Protein 4HI8 (pdb70)

Radius of gyration: 18.92 Å; Cα contacts (8 Å, |Δi|>4): 467; chains: 2; bounding box: 40×49×43 Å

Nearest PDB structures (foldseek):
  4hi9-assembly1_B  TM=1.012E+00  e=1.446E-14  Homo sapiens
  3ixe-assembly1_B  TM=8.969E-01  e=5.612E-11  Homo sapiens
  2d8z-assembly1_A  TM=7.010E-01  e=2.721E-04  Homo sapiens
  2miu-assembly1_A  TM=8.034E-01  e=1.645E-03  Homo sapiens
  1wyh-assembly1_A  TM=6.402E-01  e=5.663E-04  Homo sapiens

Organism: Homo sapiens (NCBI:txid9606)

InterPro domains:
  IPR000719 Protein kinase domain [PS50011] (193-446)
  IPR001245 Serine-threonine/tyrosine-protein kinase, catalytic domain [PF07714] (194-444)
  IPR002110 Ankyrin repeat [PF12796] (58-124)
  IPR002110 Ankyrin repeat [PS50088] (33-65)
  IPR002110 Ankyrin repeat [PS50088] (66-98)
  IPR002110 Ankyrin repeat [PS50088] (99-131)
  IPR002110 Ankyrin repeat [SM00248] (33-62)
  IPR002110 Ankyrin repeat [SM00248] (66-95)
  IPR002110 Ankyrin repeat [SM00248] (99-128)
  IPR011009 Protein kinase-like domain superfamily [SSF56112] (177-444)
  IPR035692 Integrin-linked protein kinase, pseudokinase domain [cd14057] (197-449)
  IPR036770 Ankyrin repeat-containing domain superfamily [G3DSA:1.25.40.20] (1-174)
  IPR036770 Ankyrin repeat-containing domain superfamily [SSF48403] (7-141)
  IPR051681 Serine/Threonine Kinases and Pseudokinases [PTHR44329] (151-449)

Sequence (242 aa):
DDIFTQQCREGNNAVAVRLWLDNTENDLNQGDDHGFSPLHWACREGRSAVVEMMLIMMRGARRINVMMNRRGDDTPLHLAASHGHRDIVQKLLQYKADINAVVNEHGNVPLHYACFWGQDQVAEDLVANGALVSICNKYGEEMPVDKAKAPLRRELLRERAEKMGQNLNRIIPYKDTFWKGSENLYFQGSASATCERCKGGFAPAEKIVNSNGELYHEQCFVCAQCFQQQFPEGLFYEFEGRKYCEHDFQMLFA

GO terms:
  GO:0005925 focal adhesion (C, IDA)
  GO:1900026 positive regulation of substrate adhesion-dependent cell spreading (P, IGI)
  GO:0000902 cell morphogenesis (P, IMP)
  GO:0005515 protein binding (F, IPI)
  GO:0007229 integrin-mediated signaling pathway (P, IDA)
  GO:0034446 substrate adhesion-dependent cell spreading (P, IMP)
  GO:0019901 protein kinase binding (F, IPI)
  GO:0007160 cell-matrix adhesion (P, TAS)
  GO:0005829 cytosol (C, TAS)
  GO:0005829 cytosol (C, IDA)
  GO:0051017 actin filament bundle assembly (P, IDA)
  GO:0051639 actin filament network formation (P, IDA)
  GO:0043123 positive regulation of canonical NF-kappaB signal transduction (P, IMP)
  GO:0033209 tumor necrosis factor-mediated signaling pathway (P, IMP)
  GO:0000287 magnesium ion binding (F, IDA)
  GO:0005178 integrin binding (F, IDA)
  GO:0005524 ATP binding (F, IDA)
  GO:0000785 chromatin (C, IDA)
  GO:0005634 nucleus (C, IDA)
  GO:0005737 cytoplasm (C, IDA)

Structure (mmCIF, N/CA/C/O backbone):
data_4HI8
#
_entry.id   4HI8
#
_cell.length_a   37.093
_cell.length_b   41.859
_cell.length_c   46.983
_cell.angle_alpha   79.870
_cell.angle_beta   68.820
_cell.angle_gamma   85.770
#
_symmetry.space_group_name_H-M   'P 1'
#
loop_
_entity.id
_entity.type
_entity.pdbx_description
1 polymer 'Integrin-linked protein kinase'
2 polymer 'LIM and senescent cell antigen-like-containing domain protein 1'
3 non-polymer 'PHOSPHATE ION'
4 non-polymer 'ZINC ION'
5 water water
#
loop_
_atom_site.group_PDB
_atom_site.id
_atom_site.type_symbol
_atom_site.label_atom_id
_atom_site.label_alt_id
_atom_site.label_comp_id
_atom_site.label_asym_id
_atom_site.label_entity_id
_atom_site.label_seq_id
_atom_site.pdbx_PDB_ins_code
_atom_site.Cartn_x
_atom_site.Cartn_y
_atom_site.Cartn_z
_atom_site.occupancy
_atom_site.B_iso_or_equiv
_atom_site.auth_seq_id
_atom_site.auth_comp_id
_atom_site.auth_asym_id
_atom_site.auth_atom_id
_atom_site.pdbx_PDB_model_num
ATOM 1 N N . ASP A 1 7 ? 4.710 27.141 -11.521 1.00 40.59 2 ASP A N 1
ATOM 2 C CA . ASP A 1 7 ? 5.567 28.094 -10.813 1.00 39.67 2 ASP A CA 1
ATOM 3 C C . ASP A 1 7 ? 5.400 27.983 -9.299 1.00 35.29 2 ASP A C 1
ATOM 4 O O . ASP A 1 7 ? 5.601 28.962 -8.579 1.00 35.79 2 ASP A O 1
ATOM 12 N N . ASP A 1 8 ? 5.015 26.799 -8.816 1.00 29.83 3 ASP A N 1
ATOM 13 C CA . ASP A 1 8 ? 4.814 26.616 -7.394 1.00 24.02 3 ASP A CA 1
ATOM 14 C C . ASP A 1 8 ? 6.162 26.558 -6.656 1.00 16.66 3 ASP A C 1
ATOM 15 O O . ASP A 1 8 ? 7.276 26.613 -7.237 1.00 15.12 3 ASP A O 1
ATOM 24 N N . ILE A 1 9 ? 6.043 26.407 -5.346 1.00 13.67 4 ILE A N 1
ATOM 25 C CA . ILE A 1 9 ? 7.226 26.419 -4.487 1.00 12.08 4 ILE A CA 1
ATOM 26 C C . ILE A 1 9 ? 8.177 25.271 -4.863 1.00 10.91 4 ILE A C 1
ATOM 27 O O . ILE A 1 9 ? 9.377 25.427 -4.832 1.00 10.12 4 ILE A O 1
ATOM 43 N N . PHE A 1 10 ? 7.640 24.123 -5.244 1.00 11.12 5 PHE A N 1
ATOM 44 C CA . PHE A 1 10 ? 8.483 22.967 -5.564 1.00 10.61 5 PHE A CA 1
ATOM 45 C C . PHE A 1 10 ? 9.334 23.228 -6.777 1.00 10.18 5 PHE A C 1
ATOM 46 O O . PHE A 1 10 ? 10.511 22.963 -6.765 1.00 10.56 5 PHE A O 1
ATOM 63 N N . THR A 1 11 ? 8.751 23.814 -7.813 1.00 11.11 6 THR A N 1
ATOM 64 C CA . THR A 1 11 ? 9.521 24.217 -8.991 1.00 12.26 6 THR A CA 1
ATOM 65 C C . THR A 1 11 ? 10.591 25.280 -8.654 1.00 10.94 6 THR A C 1
ATOM 66 O O . THR A 1 11 ? 11.747 25.192 -9.117 1.00 10.73 6 THR A O 1
ATOM 77 N N A GLN A 1 12 ? 10.247 26.249 -7.821 0.49 9.97 7 GLN A N 1
ATOM 78 N N B GLN A 1 12 ? 10.238 26.260 -7.833 0.51 10.08 7 GLN A N 1
ATOM 79 C CA A GLN A 1 12 ? 11.189 27.300 -7.458 0.49 9.36 7 GLN A CA 1
ATOM 80 C CA B GLN A 1 12 ? 11.188 27.300 -7.462 0.51 9.62 7 GLN A CA 1
ATOM 81 C C A GLN A 1 12 ? 12.374 26.737 -6.656 0.49 9.24 7 GLN A C 1
ATOM 82 C C B GLN A 1 12 ? 12.373 26.682 -6.726 0.51 9.67 7 GLN A C 1
ATOM 83 O O A GLN A 1 12 ? 13.513 27.216 -6.797 0.49 8.93 7 GLN A O 1
ATOM 84 O O B GLN A 1 12 ? 13.512 27.049 -7.005 0.51 9.72 7 GLN A O 1
ATOM 111 N N . CYS A 1 13 ? 12.132 25.723 -5.835 1.00 8.96 8 CYS A N 1
ATOM 112 C CA . CYS A 1 13 ? 13.206 25.037 -5.144 1.00 8.99 8 CYS A CA 1
ATOM 113 C C . CYS A 1 13 ? 14.050 24.198 -6.085 1.00 9.13 8 CYS A C 1
ATOM 114 O O . CYS A 1 13 ? 15.286 24.223 -5.987 1.00 9.97 8 CYS A O 1
ATOM 122 N N . ARG A 1 14 ? 13.409 23.476 -7.020 1.00 10.16 9 ARG A N 1
ATOM 123 C CA . ARG A 1 14 ? 14.184 22.691 -8.012 1.00 10.86 9 ARG A CA 1
ATOM 124 C C . ARG A 1 14 ? 15.113 23.547 -8.823 1.00 10.37 9 ARG A C 1
ATOM 125 O O . ARG A 1 14 ? 16.242 23.159 -9.134 1.00 11.49 9 ARG A O 1
ATOM 146 N N . GLU A 1 15 ? 14.633 24.724 -9.188 1.00 10.88 10 GLU A N 1
ATOM 147 C CA . GLU A 1 15 ? 15.392 25.641 -10.017 1.00 11.74 10 GLU A CA 1
ATOM 148 C C . GLU A 1 15 ? 16.371 26.541 -9.296 1.00 11.63 10 GLU A C 1
ATOM 149 O O . GLU A 1 15 ? 17.240 27.155 -9.938 1.00 13.48 10 GLU A O 1
ATOM 161 N N . GLY A 1 16 ? 16.256 26.629 -7.973 1.00 10.69 11 GLY A N 1
ATOM 162 C CA . GLY A 1 16 ? 17.106 27.488 -7.175 1.00 10.26 11 GLY A CA 1
ATOM 163 C C . GLY A 1 16 ? 16.786 28.971 -7.314 1.00 10.22 11 GLY A C 1
ATOM 164 O O . GLY A 1 16 ? 17.675 29.815 -7.306 1.00 11.57 11 GLY A O 1
ATOM 168 N N A ASN A 1 17 ? 15.492 29.292 -7.421 0.56 8.92 12 ASN A N 1
ATOM 169 N N B ASN A 1 17 ? 15.506 29.308 -7.441 0.44 9.55 12 ASN A N 1
ATOM 170 C CA A ASN A 1 17 ? 14.983 30.668 -7.505 0.56 9.27 12 ASN A CA 1
ATOM 171 C CA B ASN A 1 17 ? 15.100 30.699 -7.586 0.44 10.31 12 ASN A CA 1
ATOM 172 C C A ASN A 1 17 ? 14.897 31.255 -6.102 0.56 8.59 12 ASN A C 1
ATOM 173 C C B ASN A 1 17 ? 14.898 31.340 -6.204 0.44 9.08 12 ASN A C 1
ATOM 174 O O A ASN A 1 17 ? 13.860 31.168 -5.410 0.56 8.02 12 ASN A O 1
ATOM 175 O O B ASN A 1 17 ? 13.776 31.416 -5.670 0.44 8.80 12 ASN A O 1
ATOM 196 N N . ALA A 1 18 ? 16.015 31.779 -5.634 1.00 8.82 13 ALA A N 1
ATOM 197 C CA . ALA A 1 18 ? 16.108 32.157 -4.264 1.00 9.00 13 ALA A CA 1
ATOM 198 C C . ALA A 1 18 ? 15.136 33.275 -3.855 1.00 8.11 13 ALA A C 1
ATOM 199 O O . ALA A 1 18 ? 14.609 33.227 -2.749 1.00 8.48 13 ALA A O 1
ATOM 206 N N . VAL A 1 19 ? 14.961 34.295 -4.670 1.00 7.82 14 VAL A N 1
ATOM 207 C CA . VAL A 1 19 ? 14.077 35.385 -4.272 1.00 8.07 14 VAL A CA 1
ATOM 208 C C . VAL A 1 19 ? 12.648 34.902 -4.146 1.00 8.27 14 VAL A C 1
ATOM 209 O O . VAL A 1 19 ? 11.943 35.206 -3.191 1.00 8.25 14 VAL A O 1
ATOM 222 N N . ALA A 1 20 ? 12.190 34.112 -5.118 1.00 8.32 15 ALA A N 1
ATOM 223 C CA . ALA A 1 20 ? 10.848 33.535 -5.027 1.00 8.16 15 ALA A CA 1
ATOM 224 C C . ALA A 1 20 ? 10.658 32.633 -3.809 1.00 7.90 15 ALA A C 1
ATOM 225 O O . ALA A 1 20 ? 9.611 32.711 -3.146 1.00 8.55 15 ALA A O 1
ATOM 232 N N . VAL A 1 21 ? 11.647 31.795 -3.512 1.00 8.36 16 VAL A N 1
ATOM 233 C CA . VAL A 1 21 ? 11.532 30.964 -2.319 1.00 8.64 16 VAL A CA 1
ATOM 234 C C . VAL A 1 21 ? 11.452 31.828 -1.049 1.00 8.37 16 VAL A C 1
ATOM 235 O O . VAL A 1 21 ? 10.627 31.563 -0.143 1.00 8.42 16 VAL A O 1
ATOM 248 N N . ARG A 1 22 ? 12.282 32.862 -0.999 1.00 7.55 17 ARG A N 1
ATOM 249 C CA . ARG A 1 22 ? 12.326 33.731 0.186 1.00 7.60 17 ARG A CA 1
ATOM 250 C C . ARG A 1 22 ? 10.977 34.425 0.415 1.00 8.12 17 ARG A C 1
ATOM 251 O O . ARG A 1 22 ? 10.466 34.437 1.544 1.00 8.45 17 ARG A O 1
ATOM 272 N N . LEU A 1 23 ? 10.397 34.932 -0.657 1.00 8.24 18 LEU A N 1
ATOM 273 C CA . LEU A 1 23 ? 9.076 35.620 -0.602 1.00 8.81 18 LEU A CA 1
ATOM 274 C C . LEU A 1 23 ? 7.971 34.644 -0.176 1.00 8.96 18 LEU A C 1
ATOM 275 O O . LEU A 1 23 ? 7.073 35.013 0.598 1.00 9.53 18 LEU A O 1
ATOM 291 N N . TRP A 1 24 ? 8.041 33.404 -0.667 1.00 8.75 19 TRP A N 1
ATOM 292 C CA . TRP A 1 24 ? 7.056 32.381 -0.315 1.00 8.85 19 TRP A CA 1
ATOM 293 C C . TRP A 1 24 ? 7.174 32.051 1.183 1.00 8.54 19 TRP A C 1
ATOM 294 O O . TRP A 1 24 ? 6.160 31.997 1.930 1.00 9.43 19 TRP A O 1
ATOM 315 N N . LEU A 1 25 ? 8.388 31.869 1.662 1.00 8.80 20 LEU A N 1
ATOM 316 C CA . LEU A 1 25 ? 8.609 31.581 3.066 1.00 8.65 20 LEU A CA 1
ATOM 317 C C . LEU A 1 25 ? 8.200 32.740 3.981 1.00 9.84 20 LEU A C 1
ATOM 318 O O . LEU A 1 25 ? 7.813 32.514 5.164 1.00 10.86 20 LEU A O 1
ATOM 334 N N 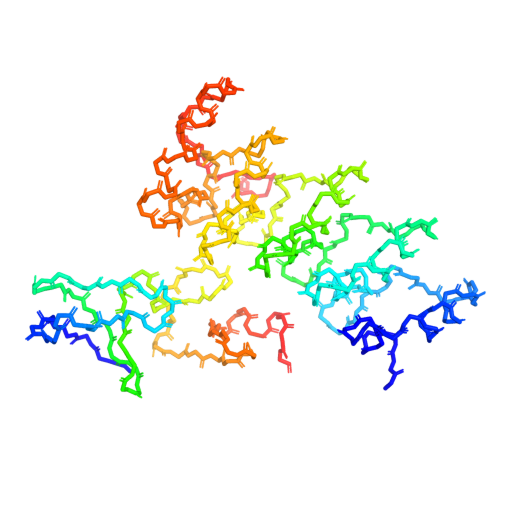. ASP A 1 26 ? 8.285 33.985 3.493 1.00 9.96 21 ASP A N 1
ATOM 335 C CA . ASP A 1 26 ? 7.896 35.166 4.278 1.00 10.40 21 ASP A CA 1
ATOM 336 C C . ASP A 1 26 ? 6.417 35.078 4.715 1.00 10.98 21 ASP A C 1
ATOM 337 O O . ASP A 1 26 ? 6.019 35.708 5.691 1.00 11.47 21 ASP A O 1
ATOM 346 N N . ASN A 1 27 ? 5.578 34.431 3.934 1.00 10.71 22 ASN A N 1
ATOM 347 C CA . ASN A 1 27 ? 4.192 34.209 4.341 1.00 11.60 22 ASN A CA 1
ATOM 348 C C . ASN A 1 27 ? 4.126 33.003 5.243 1.00 12.08 22 ASN A C 1
ATOM 349 O O . ASN A 1 27 ? 4.191 31.843 4.767 1.00 12.59 22 ASN A O 1
ATOM 360 N N . THR A 1 28 ? 3.967 33.270 6.553 1.00 13.44 23 THR A N 1
ATOM 361 C CA . THR A 1 28 ? 4.011 32.196 7.542 1.00 15.07 23 THR A CA 1
ATOM 362 C C . THR A 1 28 ? 2.793 31.288 7.469 1.00 14.53 23 THR A C 1
ATOM 363 O O . THR A 1 28 ? 2.783 30.245 8.135 1.00 15.49 23 THR A O 1
ATOM 374 N N . GLU A 1 29 ? 1.758 31.661 6.682 1.00 12.62 24 GLU A N 1
ATOM 375 C CA . GLU A 1 29 ? 0.694 30.719 6.401 1.00 13.39 24 GLU A CA 1
ATOM 376 C C . GLU A 1 29 ? 1.102 29.544 5.488 1.00 13.07 24 GLU A C 1
ATOM 377 O O . GLU A 1 29 ? 0.439 28.525 5.473 1.00 14.86 24 GLU A O 1
ATOM 389 N N . ASN A 1 30 ? 2.163 29.691 4.718 1.00 12.23 25 ASN A N 1
ATOM 390 C CA . ASN A 1 30 ? 2.703 28.579 3.902 1.00 11.94 25 ASN A CA 1
ATOM 391 C C . ASN A 1 30 ? 3.429 27.594 4.790 1.00 12.34 25 ASN A C 1
ATOM 392 O O . ASN A 1 30 ? 4.164 28.005 5.685 1.00 14.43 25 ASN A O 1
ATOM 403 N N . ASP A 1 31 ? 3.235 26.294 4.545 1.00 10.88 26 ASP A N 1
ATOM 404 C CA . ASP A 1 31 ? 3.874 25.238 5.322 1.00 10.47 26 ASP A CA 1
ATOM 405 C C . ASP A 1 31 ? 5.136 24.748 4.644 1.00 9.72 26 ASP A C 1
ATOM 406 O O . ASP A 1 31 ? 5.083 23.982 3.698 1.00 9.78 26 ASP A O 1
ATOM 415 N N . LEU A 1 32 ? 6.278 25.198 5.148 1.00 9.68 27 LEU A N 1
ATOM 416 C CA . LEU A 1 32 ? 7.533 24.882 4.483 1.00 9.92 27 LEU A CA 1
ATOM 417 C C . LEU A 1 32 ? 7.924 23.397 4.519 1.00 9.27 27 LEU A C 1
ATOM 418 O O . LEU A 1 32 ? 8.818 23.003 3.773 1.00 9.83 27 LEU A O 1
ATOM 434 N N . ASN A 1 33 ? 7.252 22.596 5.340 1.00 8.51 28 ASN A N 1
ATOM 435 C CA . ASN A 1 33 ? 7.484 21.161 5.382 1.00 8.99 28 ASN A CA 1
ATOM 436 C C . ASN A 1 33 ? 6.589 20.323 4.459 1.00 9.59 28 ASN A C 1
ATOM 437 O O . ASN A 1 33 ? 6.846 19.131 4.269 1.00 11.05 28 ASN A O 1
ATOM 448 N N . GLN A 1 34 ? 5.552 20.934 3.919 1.00 9.43 29 GLN A N 1
ATOM 449 C CA . GLN A 1 34 ? 4.576 20.149 3.177 1.00 9.21 29 GLN A CA 1
ATOM 450 C C . GLN A 1 34 ? 5.143 19.568 1.891 1.00 9.09 29 GLN A C 1
ATOM 451 O O . GLN A 1 34 ? 5.708 20.266 1.066 1.00 9.38 29 GLN A O 1
ATOM 465 N N . GLY A 1 35 ? 4.986 18.271 1.712 1.00 8.41 30 GLY A N 1
ATOM 466 C CA . GLY A 1 35 ? 5.382 17.614 0.468 1.00 8.24 30 GLY A CA 1
ATOM 467 C C . GLY A 1 35 ? 4.451 17.821 -0.694 1.00 8.91 30 GLY A C 1
ATOM 468 O O . GLY A 1 35 ? 3.234 18.084 -0.493 1.00 9.64 30 GLY A O 1
ATOM 472 N N . ASP A 1 36 ? 4.992 17.675 -1.919 1.00 8.17 31 ASP A N 1
ATOM 473 C CA . ASP A 1 36 ? 4.242 17.665 -3.171 1.00 9.01 31 ASP A CA 1
ATOM 474 C C . ASP A 1 36 ? 3.461 16.366 -3.362 1.00 9.26 31 ASP A C 1
ATOM 475 O O . ASP A 1 36 ? 3.252 15.608 -2.424 1.00 10.26 31 ASP A O 1
ATOM 484 N N . ASP A 1 37 ? 3.020 16.125 -4.608 1.00 9.55 32 ASP A N 1
ATOM 485 C CA . ASP A 1 37 ? 2.217 14.967 -4.887 1.00 11.40 32 ASP A CA 1
ATOM 486 C C . ASP A 1 37 ? 2.901 13.649 -4.580 1.00 11.41 32 ASP A C 1
ATOM 487 O O . ASP A 1 37 ? 2.215 12.651 -4.390 1.00 13.21 32 ASP A O 1
ATOM 496 N N . HIS A 1 38 ? 4.234 13.610 -4.519 1.00 9.45 33 HIS A N 1
ATOM 497 C CA . HIS A 1 38 ? 4.926 12.387 -4.163 1.00 9.14 33 HIS A CA 1
ATOM 498 C C . HIS A 1 38 ? 5.694 12.572 -2.846 1.00 8.80 33 HIS A C 1
ATOM 499 O O . HIS A 1 38 ? 6.632 11.804 -2.566 1.00 9.04 33 HIS A O 1
ATOM 514 N N . GLY A 1 39 ? 5.296 13.549 -2.033 1.00 8.33 34 GLY A N 1
ATOM 515 C CA . GLY A 1 39 ? 5.888 13.734 -0.723 1.00 8.66 34 GLY A CA 1
ATOM 516 C C . GLY A 1 39 ? 7.248 14.430 -0.700 1.00 7.37 34 GLY A C 1
ATOM 517 O O . GLY A 1 39 ? 7.881 14.458 0.334 1.00 8.09 34 GLY A O 1
ATOM 521 N N . PHE A 1 40 ? 7.675 15.011 -1.822 1.00 7.38 35 PHE A N 1
ATOM 522 C CA . PHE A 1 40 ? 8.948 15.769 -1.834 1.00 7.61 35 PHE A CA 1
ATOM 523 C C . PHE A 1 40 ? 8.666 17.168 -1.304 1.00 7.83 35 PHE A C 1
ATOM 524 O O . PHE A 1 40 ? 7.891 17.912 -1.892 1.00 8.30 35 PHE A O 1
ATOM 541 N N . SER A 1 41 ? 9.271 17.446 -0.148 1.00 7.84 36 SER A N 1
ATOM 542 C CA . SER A 1 41 ? 9.247 18.771 0.457 1.00 7.97 36 SER A CA 1
ATOM 543 C C . SER A 1 41 ? 10.078 19.772 -0.365 1.00 7.95 36 SER A C 1
ATOM 544 O O . SER A 1 41 ? 10.947 19.369 -1.185 1.00 7.51 36 SER A O 1
ATOM 552 N N . PRO A 1 42 ? 9.933 21.085 -0.089 1.00 7.41 37 PRO A N 1
ATOM 553 C CA . PRO A 1 42 ? 10.868 22.080 -0.631 1.00 7.36 37 PRO A CA 1
ATOM 554 C C . PRO A 1 42 ? 12.337 21.652 -0.390 1.00 6.93 37 PRO A C 1
ATOM 555 O O . PRO A 1 42 ? 13.179 21.746 -1.293 1.00 7.30 37 PRO A O 1
ATOM 566 N N . LEU A 1 43 ? 12.628 21.207 0.819 1.00 6.44 38 LEU A N 1
ATOM 567 C CA . LEU A 1 43 ? 14.001 20.815 1.189 1.00 6.63 38 LEU A CA 1
ATOM 568 C C . LEU A 1 43 ? 14.463 19.595 0.383 1.00 6.54 38 LEU A C 1
ATOM 569 O O . LEU A 1 43 ? 15.626 19.570 -0.069 1.00 6.91 38 LEU A O 1
ATOM 585 N N . HIS A 1 44 ? 13.602 18.628 0.165 1.00 6.33 39 HIS A N 1
ATOM 586 C CA . HIS A 1 44 ? 13.983 17.498 -0.695 1.00 6.47 39 HIS A CA 1
ATOM 587 C C . HIS A 1 44 ? 14.412 17.976 -2.065 1.00 6.56 39 HIS A C 1
ATOM 588 O O . HIS A 1 44 ? 15.459 17.571 -2.592 1.00 7.26 39 HIS A O 1
ATOM 603 N N . TRP A 1 45 ? 13.649 18.844 -2.705 1.00 6.18 40 TRP A N 1
ATOM 604 C CA . TRP A 1 45 ? 13.960 19.296 -4.048 1.00 7.15 40 TRP A CA 1
ATOM 605 C C . TRP A 1 45 ? 15.232 20.131 -4.108 1.00 7.46 40 TRP A C 1
ATOM 606 O O . TRP A 1 45 ? 16.060 19.950 -5.005 1.00 7.62 40 TRP A O 1
ATOM 627 N N . ALA A 1 46 ? 15.380 21.073 -3.182 1.00 6.89 41 ALA A N 1
ATOM 628 C CA . ALA A 1 46 ? 16.582 21.899 -3.165 1.00 7.35 41 ALA A CA 1
ATOM 629 C C . ALA A 1 46 ? 17.818 21.036 -2.959 1.00 7.10 41 ALA A C 1
ATOM 630 O O . ALA A 1 46 ? 18.870 21.275 -3.598 1.00 7.27 41 ALA A O 1
ATOM 637 N N . CYS A 1 47 ? 17.743 20.026 -2.088 1.00 6.63 42 CYS A N 1
ATOM 638 C CA . CYS A 1 47 ? 18.880 19.127 -1.867 1.00 7.29 42 CYS A CA 1
ATOM 639 C C . CYS A 1 47 ? 19.178 18.286 -3.103 1.00 7.28 42 CYS A C 1
ATOM 640 O O . CYS A 1 47 ? 20.357 18.073 -3.456 1.00 8.09 42 CYS A O 1
ATOM 648 N N . ARG A 1 48 ? 18.131 17.719 -3.716 1.00 7.36 43 ARG A N 1
ATOM 649 C CA . ARG A 1 48 ? 18.299 16.864 -4.856 1.00 8.11 43 ARG A CA 1
ATOM 650 C C . ARG A 1 48 ? 18.990 17.566 -6.016 1.00 8.19 43 ARG A C 1
ATOM 651 O O . ARG A 1 48 ? 19.827 16.989 -6.740 1.00 8.34 43 ARG A O 1
ATOM 672 N N . GLU A 1 49 ? 18.637 18.841 -6.217 1.00 7.87 44 GLU A N 1
ATOM 673 C CA . GLU A 1 49 ? 19.110 19.581 -7.376 1.00 8.84 44 GLU A CA 1
ATOM 674 C C . GLU A 1 49 ? 20.350 20.440 -7.082 1.00 8.73 44 GLU A C 1
ATOM 675 O O . GLU A 1 49 ? 20.813 21.186 -7.965 1.00 10.19 44 GLU A O 1
ATOM 687 N N . GLY A 1 50 ? 20.864 20.329 -5.849 1.00 9.00 45 GLY A N 1
ATOM 688 C CA . GLY A 1 50 ? 22.121 20.999 -5.562 1.00 8.93 45 GLY A CA 1
ATOM 689 C C . GLY A 1 50 ? 22.019 22.504 -5.307 1.00 8.84 45 GLY A C 1
ATOM 690 O O . GLY A 1 50 ? 23.012 23.217 -5.495 1.00 9.72 45 GLY A O 1
ATOM 694 N N . ARG A 1 51 ? 20.875 22.990 -4.831 1.00 8.21 46 ARG A N 1
ATOM 695 C CA . ARG A 1 51 ? 20.612 24.443 -4.709 1.00 8.28 46 ARG A CA 1
ATOM 696 C C . ARG A 1 51 ? 21.031 24.898 -3.322 1.00 8.20 46 ARG A C 1
ATOM 697 O O . ARG A 1 51 ? 20.235 25.032 -2.373 1.00 8.52 46 ARG A O 1
ATOM 718 N N . SER A 1 52 ? 22.340 25.052 -3.147 1.00 8.43 47 SER A N 1
ATOM 719 C CA . SER A 1 52 ? 22.927 25.269 -1.809 1.00 9.03 47 SER A CA 1
ATOM 720 C C . SER A 1 52 ? 22.342 26.453 -1.044 1.00 8.52 47 SER A C 1
ATOM 721 O O . SER A 1 52 ? 22.080 26.341 0.160 1.00 8.99 47 SER A O 1
ATOM 729 N N . ALA A 1 53 ? 22.208 27.596 -1.698 1.00 9.00 48 ALA A N 1
ATOM 730 C CA . ALA A 1 53 ? 21.700 28.767 -0.995 1.00 8.40 48 ALA A CA 1
ATOM 731 C C . ALA A 1 53 ? 20.245 28.567 -0.516 1.00 7.56 48 ALA A C 1
ATOM 732 O O . ALA A 1 53 ? 19.882 28.957 0.582 1.00 8.62 48 ALA A O 1
ATOM 739 N N . VAL A 1 54 ? 19.416 27.928 -1.343 1.00 7.55 49 VAL A N 1
ATOM 740 C CA . VAL A 1 54 ? 18.052 27.625 -0.952 1.00 7.47 49 VAL A CA 1
ATOM 741 C C . VAL A 1 54 ? 17.970 26.577 0.170 1.00 7.42 49 VAL A C 1
ATOM 742 O O . VAL A 1 54 ? 17.167 26.723 1.125 1.00 7.18 49 VAL A O 1
ATOM 755 N N . VAL A 1 55 ? 18.845 25.548 0.095 1.00 7.51 50 VAL A N 1
ATOM 756 C CA . VAL A 1 55 ? 18.940 24.601 1.228 1.00 7.60 50 VAL A CA 1
ATOM 757 C C . VAL A 1 55 ? 19.223 25.294 2.556 1.00 7.51 50 VAL A C 1
ATOM 758 O O . VAL A 1 55 ? 18.554 25.082 3.561 1.00 7.54 50 VAL A O 1
ATOM 771 N N . GLU A 1 56 ? 20.240 26.155 2.544 1.00 7.51 51 GLU A N 1
ATOM 772 C CA . GLU A 1 56 ? 20.553 26.894 3.755 1.00 8.37 51 GLU A CA 1
ATOM 773 C C . GLU A 1 56 ? 19.385 27.753 4.237 1.00 7.99 51 GLU A C 1
ATOM 774 O O . GLU A 1 56 ? 19.072 27.747 5.428 1.00 8.71 51 GLU A O 1
ATOM 786 N N A MET A 1 57 ? 18.747 28.496 3.351 0.69 7.75 52 MET A N 1
ATOM 787 N N B MET A 1 57 ? 18.735 28.463 3.332 0.31 8.05 52 MET A N 1
ATOM 788 C CA A MET A 1 57 ? 17.611 29.319 3.711 0.69 7.59 52 MET A CA 1
ATOM 789 C CA B MET A 1 57 ? 17.623 29.302 3.710 0.31 8.13 52 MET A CA 1
ATOM 790 C C A MET A 1 57 ? 16.516 28.464 4.356 0.69 7.59 52 MET A C 1
ATOM 791 C C B MET A 1 57 ? 16.517 28.465 4.353 0.31 7.73 52 MET A C 1
ATOM 792 O O A MET A 1 57 ? 15.982 28.807 5.429 0.69 7.80 52 MET A O 1
ATOM 793 O O B MET A 1 57 ? 15.974 28.834 5.402 0.31 7.80 52 MET A O 1
ATOM 820 N N . LEU A 1 58 ? 16.191 27.325 3.751 1.00 7.37 53 LEU A N 1
ATOM 821 C CA . LEU A 1 58 ? 15.145 26.458 4.322 1.00 7.38 53 LEU A CA 1
ATOM 822 C C . LEU A 1 58 ? 15.492 25.982 5.727 1.00 7.95 53 LEU A C 1
ATOM 823 O O . LEU A 1 58 ? 14.674 26.023 6.629 1.00 8.24 53 LEU A O 1
ATOM 839 N N . ILE A 1 59 ? 16.724 25.489 5.899 1.00 7.60 54 ILE A N 1
ATOM 840 C CA . ILE A 1 59 ? 17.151 25.019 7.171 1.00 8.56 54 ILE A CA 1
ATOM 841 C C . ILE A 1 59 ? 17.101 26.111 8.249 1.00 7.66 54 ILE A C 1
ATOM 842 O O . ILE A 1 59 ? 16.623 25.899 9.340 1.00 8.61 54 ILE A O 1
ATOM 858 N N A MET A 1 60 ? 17.615 27.287 7.923 0.54 7.30 55 MET A N 1
ATOM 859 N N B MET A 1 60 ? 17.626 27.283 7.911 0.46 8.16 55 MET A N 1
ATOM 860 C CA A MET A 1 60 ? 17.734 28.331 8.929 0.54 7.90 55 MET A CA 1
ATOM 861 C CA B MET A 1 60 ? 17.718 28.377 8.871 0.46 9.61 55 MET A CA 1
ATOM 862 C C A MET A 1 60 ? 16.367 28.969 9.233 0.54 8.62 55 MET A C 1
ATOM 863 C C B MET A 1 60 ? 16.346 28.884 9.263 0.46 9.22 55 MET A C 1
ATOM 864 O O A MET A 1 60 ? 16.214 29.621 10.277 0.54 10.21 55 MET A O 1
ATOM 865 O O B MET A 1 60 ? 16.168 29.342 10.394 0.46 10.28 55 MET A O 1
ATOM 892 N N . ARG A 1 61 ? 15.387 28.775 8.353 1.00 8.88 56 ARG A N 1
ATOM 893 C CA . ARG A 1 61 ? 14.036 29.251 8.614 1.00 9.48 56 ARG A CA 1
ATOM 894 C C . ARG A 1 61 ? 13.167 28.182 9.260 1.00 9.56 56 ARG A C 1
ATOM 895 O O . ARG A 1 61 ? 11.983 28.431 9.457 1.00 10.85 56 ARG A O 1
ATOM 916 N N . GLY A 1 62 ? 13.731 27.007 9.600 1.00 10.53 57 GLY A N 1
ATOM 917 C CA . GLY A 1 62 ? 13.099 26.025 10.448 1.00 11.57 57 GLY A CA 1
ATOM 918 C C . GLY A 1 62 ? 12.648 24.721 9.780 1.00 11.50 57 GLY A C 1
ATOM 919 O O . GLY A 1 62 ? 11.980 23.937 10.418 1.00 12.87 57 GLY A O 1
ATOM 923 N N . ALA A 1 63 ? 13.040 24.438 8.536 1.00 9.72 58 ALA A N 1
ATOM 924 C CA . ALA A 1 63 ? 12.582 23.228 7.870 1.00 8.51 58 ALA A CA 1
ATOM 925 C C . ALA A 1 63 ? 13.080 21.977 8.591 1.00 9.24 58 ALA A C 1
ATOM 926 O O . ALA A 1 63 ? 14.252 21.885 8.994 1.00 10.99 58 ALA A O 1
ATOM 933 N N A ARG A 1 64 ? 12.187 21.009 8.747 0.59 9.02 59 ARG A N 1
ATOM 934 N N B ARG A 1 64 ? 12.185 21.012 8.740 0.41 9.19 59 ARG A N 1
ATOM 935 C CA A ARG A 1 64 ? 12.529 19.717 9.365 0.59 8.86 59 ARG A CA 1
ATOM 936 C CA B ARG A 1 64 ? 12.541 19.733 9.347 0.41 9.14 59 ARG A CA 1
ATOM 937 C C A ARG A 1 64 ? 13.442 18.884 8.447 0.59 8.10 59 ARG A C 1
ATOM 938 C C B ARG A 1 64 ? 13.508 18.985 8.413 0.41 8.28 59 ARG A C 1
ATOM 939 O O A ARG A 1 64 ? 13.096 18.603 7.294 0.59 8.44 59 ARG A O 1
ATOM 940 O O B ARG A 1 64 ? 13.333 18.956 7.182 0.41 7.85 59 ARG A O 1
ATOM 981 N N . ILE A 1 65 ? 14.552 18.437 9.006 1.00 8.86 60 ILE A N 1
ATOM 982 C CA . ILE A 1 65 ? 15.634 17.818 8.258 1.00 9.46 60 ILE A CA 1
ATOM 983 C C . ILE A 1 65 ? 15.389 16.370 7.893 1.00 9.71 60 ILE A C 1
ATOM 984 O O . ILE A 1 65 ? 15.899 15.931 6.869 1.00 10.27 60 ILE A O 1
ATOM 1000 N N . ASN A 1 66 ? 14.598 15.631 8.665 1.00 10.20 61 ASN A N 1
ATOM 1001 C CA . A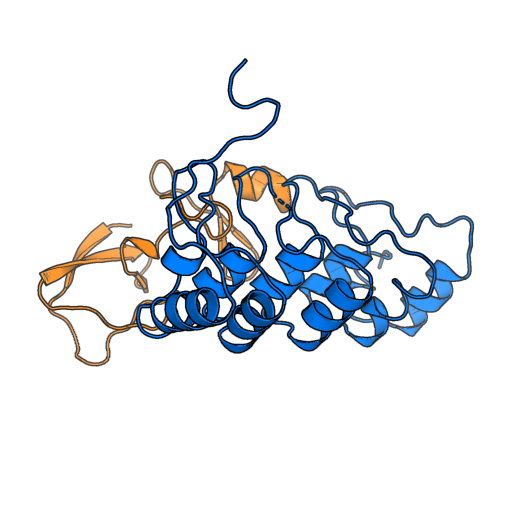SN A 1 66 ? 14.414 14.187 8.425 1.00 11.86 61 ASN A CA 1
ATOM 1002 C C . ASN A 1 66 ? 13.085 13.833 7.774 1.00 11.76 61 ASN A C 1
ATOM 1003 O O . ASN A 1 66 ? 12.623 12.705 7.857 1.00 14.30 61 ASN A O 1
ATOM 1014 N N . VAL A 1 67 ? 12.514 14.762 7.058 1.00 9.80 62 VAL A N 1
ATOM 1015 C CA . VAL A 1 67 ? 11.273 14.524 6.325 1.00 8.87 62 VAL A CA 1
ATOM 1016 C C . VAL A 1 67 ? 11.483 13.407 5.297 1.00 8.37 62 VAL A C 1
ATOM 1017 O O . VAL A 1 67 ? 12.554 13.264 4.716 1.00 8.15 62 VAL A O 1
ATOM 1030 N N A MET A 1 68 ? 10.400 12.679 5.022 0.71 7.66 63 MET A N 1
ATOM 1031 N N B MET A 1 68 ? 10.420 12.649 5.047 0.29 8.67 63 MET A N 1
ATOM 1032 C CA A MET A 1 68 ? 10.401 11.545 4.096 0.71 7.68 63 MET A CA 1
ATOM 1033 C CA B MET A 1 68 ? 10.461 11.506 4.143 0.29 9.34 63 MET A CA 1
ATOM 1034 C C A MET A 1 68 ? 9.403 11.692 3.013 0.71 7.37 63 MET A C 1
ATOM 1035 C C B MET A 1 68 ? 9.420 11.664 3.036 0.29 8.04 63 MET A C 1
ATOM 1036 O O A MET A 1 68 ? 8.268 12.143 3.238 0.71 8.14 63 MET A O 1
ATOM 1037 O O B MET A 1 68 ? 8.295 12.108 3.300 0.29 8.49 63 MET A O 1
ATOM 1064 N N . ASN A 1 69 ? 9.795 11.364 1.784 1.00 6.75 64 ASN A N 1
ATOM 1065 C CA . ASN A 1 69 ? 8.855 11.358 0.641 1.00 7.12 64 ASN A CA 1
ATOM 1066 C C . ASN A 1 69 ? 8.151 10.011 0.561 1.00 7.15 64 ASN A C 1
ATOM 1067 O O . ASN A 1 69 ? 8.259 9.188 1.456 1.00 7.20 64 ASN A O 1
ATOM 1078 N N A ARG A 1 70 ? 7.404 9.818 -0.520 0.47 8.29 65 ARG A N 1
ATOM 1079 N N B ARG A 1 70 ? 7.398 9.792 -0.521 0.53 8.28 65 ARG A N 1
ATOM 1080 C CA A ARG A 1 70 ? 6.587 8.632 -0.681 0.47 9.89 65 ARG A CA 1
ATOM 1081 C CA B ARG A 1 70 ? 6.574 8.589 -0.611 0.53 9.94 65 ARG A CA 1
ATOM 1082 C C A ARG A 1 70 ? 7.375 7.332 -0.565 0.47 9.50 65 ARG A C 1
ATOM 1083 C C B ARG A 1 70 ? 7.353 7.285 -0.634 0.53 9.70 65 ARG A C 1
ATOM 1084 O O A ARG A 1 70 ? 6.871 6.347 -0.025 0.47 10.01 65 ARG A O 1
ATOM 1085 O O B ARG A 1 70 ? 6.797 6.234 -0.328 0.53 10.30 65 ARG A O 1
ATOM 1126 N N . GLY A 1 71 ? 8.598 7.357 -1.089 1.00 8.20 66 GLY A N 1
ATOM 1127 C CA . GLY A 1 71 ? 9.529 6.225 -1.029 1.00 7.69 66 GLY A CA 1
ATOM 1128 C C . GLY A 1 71 ? 10.400 6.163 0.217 1.00 6.65 66 GLY A C 1
ATOM 1129 O O . GLY A 1 71 ? 11.342 5.354 0.301 1.00 6.55 66 GLY A O 1
ATOM 1133 N N . ASP A 1 72 ? 10.131 7.041 1.188 1.00 5.99 67 ASP A N 1
ATOM 1134 C CA . ASP A 1 72 ? 10.830 7.200 2.451 1.00 6.61 67 ASP A CA 1
ATOM 1135 C C . ASP A 1 72 ? 12.271 7.675 2.305 1.00 6.08 67 ASP A C 1
ATOM 1136 O O . ASP A 1 72 ? 13.071 7.517 3.226 1.00 6.44 67 ASP A O 1
ATOM 1145 N N . ASP A 1 73 ? 12.577 8.308 1.179 1.00 6.39 68 ASP A N 1
ATOM 1146 C CA . ASP A 1 73 ? 13.860 9.032 1.071 1.00 6.15 68 ASP A CA 1
ATOM 1147 C C . ASP A 1 73 ? 13.793 10.308 1.915 1.00 6.09 68 ASP A C 1
ATOM 1148 O O . ASP A 1 73 ? 12.772 11.036 1.909 1.00 6.89 68 ASP A O 1
ATOM 1157 N N . THR A 1 74 ? 14.910 10.637 2.537 1.00 6.36 69 THR A N 1
ATOM 1158 C CA . THR A 1 74 ? 15.153 11.919 3.174 1.00 6.61 69 THR A CA 1
ATOM 1159 C C . THR A 1 74 ? 15.919 12.851 2.233 1.00 6.20 69 THR A C 1
ATOM 1160 O O . THR A 1 74 ? 16.479 12.427 1.216 1.00 6.60 69 THR A O 1
ATOM 1171 N N . PRO A 1 75 ? 15.981 14.147 2.595 1.00 6.03 70 PRO A N 1
ATOM 1172 C CA . PRO A 1 75 ? 16.832 15.032 1.823 1.00 6.30 70 PRO A CA 1
ATOM 1173 C C . PRO A 1 75 ? 18.289 14.580 1.723 1.00 5.95 70 PRO A C 1
ATOM 1174 O O . PRO A 1 75 ? 18.906 14.780 0.651 1.00 6.87 70 PRO A O 1
ATOM 1185 N N . LEU A 1 76 ? 18.810 13.969 2.785 1.00 5.79 71 LEU A N 1
ATOM 1186 C CA . LEU A 1 76 ? 20.152 13.485 2.700 1.00 6.25 71 LEU A CA 1
ATOM 1187 C C . LEU A 1 76 ? 20.339 12.347 1.707 1.00 6.19 71 LEU A C 1
ATOM 1188 O O . LEU A 1 76 ? 21.390 12.266 1.044 1.00 6.26 71 LEU A O 1
ATOM 1204 N N . HIS A 1 77 ? 19.382 11.436 1.594 1.00 6.34 72 HIS A N 1
ATOM 1205 C CA . HIS A 1 77 ? 19.469 10.428 0.535 1.00 6.35 72 HIS A CA 1
ATOM 1206 C C . HIS A 1 77 ? 19.659 11.100 -0.811 1.00 6.27 72 HIS A C 1
ATOM 1207 O O . HIS A 1 77 ? 20.482 10.664 -1.622 1.00 6.48 72 HIS A O 1
ATOM 1222 N N . LEU A 1 78 ? 18.879 12.142 -1.085 1.00 6.30 73 LEU A N 1
ATOM 1223 C CA . LEU A 1 78 ? 18.892 12.766 -2.368 1.00 6.63 73 LEU A CA 1
ATOM 1224 C C . LEU A 1 78 ? 20.164 13.556 -2.648 1.00 6.76 73 LEU A C 1
ATOM 1225 O O . LEU A 1 78 ? 20.735 13.472 -3.735 1.00 7.81 73 LEU A O 1
ATOM 1241 N N . ALA A 1 79 ? 20.654 14.285 -1.657 1.00 7.11 74 ALA A N 1
ATOM 1242 C CA . ALA A 1 79 ? 21.893 15.031 -1.812 1.00 7.00 74 ALA A CA 1
ATOM 1243 C C . ALA A 1 79 ? 23.053 14.060 -2.068 1.00 7.58 74 ALA A C 1
ATOM 1244 O O . ALA A 1 79 ? 23.938 14.326 -2.903 1.00 7.81 74 ALA A O 1
ATOM 1251 N N . ALA A 1 80 ? 23.043 12.929 -1.370 1.00 7.72 75 ALA A N 1
ATOM 1252 C CA . ALA A 1 80 ? 24.118 11.940 -1.530 1.00 7.54 75 ALA A CA 1
ATOM 1253 C C . ALA A 1 80 ? 24.051 11.275 -2.885 1.00 6.90 75 ALA A C 1
ATOM 1254 O O . ALA A 1 80 ? 25.068 11.105 -3.583 1.00 6.88 75 ALA A O 1
ATOM 1261 N N . SER A 1 81 ? 22.855 10.872 -3.279 1.00 6.56 76 SER A N 1
ATOM 1262 C CA . SER A 1 81 ? 22.635 10.198 -4.531 1.00 7.13 76 SER A CA 1
ATOM 1263 C C . SER A 1 81 ? 23.088 11.043 -5.723 1.00 7.67 76 SER A C 1
ATOM 1264 O O . SER A 1 81 ? 23.604 10.522 -6.737 1.00 8.86 76 SER A O 1
ATOM 1272 N N . HIS A 1 82 ? 22.864 12.357 -5.619 1.00 7.53 77 HIS A N 1
ATOM 1273 C CA . HIS A 1 82 ? 23.169 13.286 -6.716 1.00 8.39 77 HIS A CA 1
ATOM 1274 C C . HIS A 1 82 ? 24.512 14.022 -6.532 1.00 9.27 77 HIS A C 1
ATOM 1275 O O . HIS A 1 82 ? 24.855 14.915 -7.293 1.00 10.38 77 HIS A O 1
ATOM 1290 N N . GLY A 1 83 ? 25.285 13.590 -5.549 1.00 8.28 78 GLY A N 1
ATOM 1291 C CA . GLY A 1 83 ? 26.678 14.016 -5.402 1.00 8.64 78 GLY A CA 1
ATOM 1292 C C . GLY A 1 83 ? 26.893 15.452 -4.936 1.00 9.32 78 GLY A C 1
ATOM 1293 O O . GLY A 1 83 ? 27.898 16.047 -5.262 1.00 10.02 78 GLY A O 1
ATOM 1297 N N . HIS A 1 84 ? 25.951 16.019 -4.161 1.00 8.84 79 HIS A N 1
ATOM 1298 C CA . HIS A 1 84 ? 26.062 17.430 -3.762 1.00 9.15 79 HIS A CA 1
ATOM 1299 C C . HIS A 1 84 ? 26.765 17.501 -2.408 1.00 9.38 79 HIS A C 1
ATOM 1300 O O . HIS A 1 84 ? 26.139 17.442 -1.330 1.00 9.82 79 HIS A O 1
ATOM 1315 N N . ARG A 1 85 ? 28.108 17.580 -2.469 1.00 10.42 80 ARG A N 1
ATOM 1316 C CA . ARG A 1 85 ? 28.949 17.389 -1.312 1.00 10.22 80 ARG A CA 1
ATOM 1317 C C . ARG A 1 85 ? 28.697 18.436 -0.202 1.00 10.53 80 ARG A C 1
ATOM 1318 O O . ARG A 1 85 ? 28.647 18.096 0.987 1.00 10.48 80 ARG A O 1
ATOM 1339 N N . ASP A 1 86 ? 28.619 19.697 -0.580 1.00 11.21 81 ASP A N 1
ATOM 1340 C CA . ASP A 1 86 ? 28.381 20.740 0.440 1.00 11.60 81 ASP A CA 1
ATOM 1341 C C . ASP A 1 86 ? 27.029 20.592 1.147 1.00 11.46 81 ASP A C 1
ATOM 1342 O O . ASP A 1 86 ? 26.906 20.866 2.366 1.00 12.15 81 ASP A O 1
ATOM 1351 N N . ILE A 1 87 ? 26.031 20.156 0.400 1.00 9.80 82 ILE A N 1
ATOM 1352 C CA . ILE A 1 87 ? 24.696 19.998 0.979 1.00 9.52 82 ILE A CA 1
ATOM 1353 C C . ILE A 1 87 ? 24.705 18.820 1.954 1.00 9.69 82 ILE A C 1
ATOM 1354 O O . ILE A 1 87 ? 24.077 18.902 3.035 1.00 9.85 82 ILE A O 1
ATOM 1370 N N . VAL A 1 88 ? 25.341 17.698 1.597 1.00 8.92 83 VAL A N 1
ATOM 1371 C CA . VAL A 1 88 ? 25.537 16.615 2.529 1.00 8.96 83 VAL A CA 1
ATOM 1372 C C . VAL A 1 88 ? 26.109 17.143 3.857 1.00 10.08 83 VAL A C 1
ATOM 1373 O O . VAL A 1 88 ? 25.621 16.821 4.943 1.00 10.57 83 VAL A O 1
ATOM 1386 N N . GLN A 1 89 ? 27.161 17.944 3.754 1.00 11.43 84 GLN A N 1
ATOM 1387 C CA . GLN A 1 89 ? 27.790 18.445 4.984 1.00 13.40 84 GLN A CA 1
ATOM 1388 C C . GLN A 1 89 ? 26.844 19.334 5.786 1.00 13.31 84 GLN A C 1
ATOM 1389 O O . GLN A 1 89 ? 26.816 19.257 7.004 1.00 14.80 84 GLN A O 1
ATOM 1403 N N . LYS A 1 90 ? 26.076 20.192 5.125 1.00 12.72 85 LYS A N 1
ATOM 1404 C CA . LYS A 1 90 ? 25.127 21.061 5.815 1.00 13.60 85 LYS A CA 1
ATOM 1405 C C . LYS A 1 90 ? 24.051 20.260 6.527 1.00 12.74 85 LYS A C 1
ATOM 1406 O O . LYS A 1 90 ? 23.694 20.573 7.654 1.00 13.09 85 LYS A O 1
ATOM 1425 N N . LEU A 1 91 ? 23.494 19.250 5.857 1.00 11.24 86 LEU A N 1
ATOM 1426 C CA . LEU A 1 91 ? 22.474 18.413 6.477 1.00 10.28 86 LEU A CA 1
ATOM 1427 C C . LEU A 1 91 ? 22.992 17.697 7.711 1.00 11.05 86 LEU A C 1
ATOM 1428 O O . LEU A 1 91 ? 22.297 17.650 8.734 1.00 12.16 86 LEU A O 1
ATOM 1444 N N . LEU A 1 92 ? 24.234 17.182 7.658 1.00 11.39 87 LEU A N 1
ATOM 1445 C CA . LEU A 1 92 ? 24.802 16.467 8.791 1.00 12.17 87 LEU A CA 1
ATOM 1446 C C . LEU A 1 92 ? 25.017 17.447 9.947 1.00 13.46 87 LEU A C 1
ATOM 1447 O O . LEU A 1 92 ? 24.793 17.109 11.107 1.00 13.93 87 LEU A O 1
ATOM 1463 N N . GLN A 1 93 ? 25.433 18.670 9.640 1.00 14.89 88 GLN A N 1
ATOM 1464 C CA . GLN A 1 93 ? 25.678 19.693 10.685 1.00 16.14 88 GLN A CA 1
ATOM 1465 C C . GLN A 1 93 ? 24.380 19.988 11.445 1.00 16.02 88 GLN A C 1
ATOM 1466 O O . GLN A 1 93 ? 24.400 20.244 12.673 1.00 17.14 88 GLN A O 1
ATOM 1480 N N . TYR A 1 94 ? 23.283 19.977 10.702 1.00 15.33 89 TYR A N 1
ATOM 1481 C CA . TYR A 1 94 ? 21.943 20.174 11.271 1.00 16.05 89 TYR A CA 1
ATOM 1482 C C . TYR A 1 94 ? 21.211 18.878 11.686 1.00 16.09 89 TYR A C 1
ATOM 1483 O O . TYR A 1 94 ? 20.015 18.829 11.796 1.00 16.61 89 TYR A O 1
ATOM 1501 N N . LYS A 1 95 ? 21.990 17.829 11.959 1.00 16.85 90 LYS A N 1
ATOM 1502 C CA . LYS A 1 95 ? 21.527 16.610 12.660 1.00 17.66 90 LYS A CA 1
ATOM 1503 C C . LYS A 1 95 ? 20.688 15.657 11.824 1.00 15.28 90 LYS A C 1
ATOM 1504 O O . LYS A 1 95 ? 19.878 14.902 12.352 1.00 16.10 90 LYS A O 1
ATOM 1523 N N . ALA A 1 96 ? 20.893 15.692 10.520 1.00 11.78 91 ALA A N 1
ATOM 1524 C CA . ALA A 1 96 ? 20.307 14.645 9.682 1.00 10.61 91 ALA A CA 1
ATOM 1525 C C . ALA A 1 96 ? 20.778 13.265 10.175 1.00 9.43 91 ALA A C 1
ATOM 1526 O O . ALA A 1 96 ? 21.958 13.081 10.532 1.00 10.39 91 ALA A O 1
ATOM 1533 N N . ASP A 1 97 ? 19.877 12.278 10.136 1.00 8.48 92 ASP A N 1
ATOM 1534 C CA . ASP A 1 97 ? 20.193 10.909 10.462 1.00 8.68 92 ASP A CA 1
ATOM 1535 C C . ASP A 1 97 ? 20.995 10.311 9.314 1.00 7.76 92 ASP A C 1
ATOM 1536 O O . ASP A 1 97 ? 20.480 10.085 8.222 1.00 8.83 92 ASP A O 1
ATOM 1545 N N . ILE A 1 98 ? 22.278 10.034 9.603 1.00 7.63 93 ILE A N 1
ATOM 1546 C CA . ILE A 1 98 ? 23.223 9.612 8.532 1.00 8.00 93 ILE A CA 1
ATOM 1547 C C . ILE A 1 98 ? 22.914 8.204 8.038 1.00 8.18 93 ILE A C 1
ATOM 1548 O O . ILE A 1 98 ? 23.282 7.869 6.928 1.00 8.77 93 ILE A O 1
ATOM 1564 N N . ASN A 1 99 ? 22.219 7.402 8.846 1.00 7.74 94 ASN A N 1
ATOM 1565 C CA . ASN A 1 99 ? 21.825 6.032 8.495 1.00 7.65 94 ASN A CA 1
ATOM 1566 C C . ASN A 1 99 ? 20.316 5.896 8.279 1.00 7.76 94 ASN A C 1
ATOM 1567 O O . ASN A 1 99 ? 19.745 4.812 8.450 1.00 8.68 94 ASN A O 1
ATOM 1578 N N . ALA A 1 100 ? 19.660 6.970 7.853 1.00 7.61 95 ALA A N 1
ATOM 1579 C CA . ALA A 1 100 ? 18.217 6.922 7.606 1.00 8.26 95 ALA A CA 1
ATOM 1580 C C . ALA A 1 100 ? 17.899 5.877 6.536 1.00 7.05 95 ALA A C 1
ATOM 1581 O O . ALA A 1 100 ? 18.600 5.804 5.523 1.00 6.31 95 ALA A O 1
ATOM 1588 N N C VAL A 1 101 ? 16.916 5.006 6.799 0.46 7.34 96 VAL A N 1
ATOM 1589 N N D VAL A 1 101 ? 16.703 5.348 6.641 0.54 7.06 96 VAL A N 1
ATOM 1590 C CA C VAL A 1 101 ? 16.491 4.025 5.794 0.46 6.58 96 VAL A CA 1
ATOM 1591 C CA D VAL A 1 101 ? 16.346 4.134 5.950 0.54 6.97 96 VAL A CA 1
ATOM 1592 C C C VAL A 1 101 ? 15.196 4.392 5.053 0.46 6.25 96 VAL A C 1
ATOM 1593 C C D VAL A 1 101 ? 15.108 4.365 5.052 0.54 6.36 96 VAL A C 1
ATOM 1594 O O C VAL A 1 101 ? 14.209 4.907 5.637 0.46 6.85 96 VAL A O 1
ATOM 1595 O O D VAL A 1 101 ? 14.041 4.785 5.523 0.54 6.89 96 VAL A O 1
ATOM 1620 N N . ASN A 1 102 ? 15.230 4.123 3.743 1.00 5.69 97 ASN A N 1
ATOM 1621 C CA . ASN A 1 102 ? 14.067 4.270 2.852 1.00 6.09 97 ASN A CA 1
ATOM 1622 C C . ASN A 1 102 ? 13.268 2.978 2.738 1.00 6.02 97 ASN A C 1
ATOM 1623 O O . ASN A 1 102 ? 13.533 2.026 3.479 1.00 6.20 97 ASN A O 1
ATOM 1634 N N . GLU A 1 103 ? 12.272 2.936 1.839 1.00 6.39 98 GLU A N 1
ATOM 1635 C CA . GLU A 1 103 ? 11.367 1.764 1.765 1.00 7.30 98 GLU A CA 1
ATOM 1636 C C . GLU A 1 103 ? 12.081 0.460 1.430 1.00 6.72 98 GLU A C 1
ATOM 1637 O O . GLU A 1 103 ? 11.575 -0.603 1.733 1.00 6.98 98 GLU A O 1
ATOM 1649 N N . HIS A 1 104 ? 13.249 0.554 0.799 1.00 5.60 99 HIS A N 1
ATOM 1650 C CA . HIS A 1 104 ? 14.060 -0.618 0.425 1.00 5.87 99 HIS A CA 1
ATOM 1651 C C . HIS A 1 104 ? 15.113 -0.924 1.426 1.00 5.53 99 HIS A C 1
ATOM 1652 O O . HIS A 1 104 ? 15.923 -1.871 1.217 1.00 6.56 99 HIS A O 1
ATOM 1667 N N . GLY A 1 105 ? 15.145 -0.210 2.552 1.00 5.87 100 GLY A N 1
ATOM 1668 C CA . GLY A 1 105 ? 16.226 -0.375 3.513 1.00 5.91 100 GLY A CA 1
ATOM 1669 C C . GLY A 1 105 ? 17.545 0.301 3.100 1.00 5.80 100 GLY A C 1
ATOM 1670 O O . GLY A 1 105 ? 18.577 0.022 3.718 1.00 6.92 100 GLY A O 1
ATOM 1674 N N . ASN A 1 106 ? 17.514 1.142 2.065 1.00 5.52 101 ASN A N 1
ATOM 1675 C CA . ASN A 1 106 ? 18.730 1.823 1.606 1.00 5.49 101 ASN A CA 1
ATOM 1676 C C . ASN A 1 106 ? 18.987 3.068 2.475 1.00 5.91 101 ASN A C 1
ATOM 1677 O O . ASN A 1 106 ? 18.035 3.807 2.819 1.00 5.93 101 ASN A O 1
ATOM 1688 N N . VAL A 1 107 ? 20.255 3.307 2.728 1.00 5.44 102 VAL A N 1
ATOM 1689 C CA . VAL A 1 107 ? 20.753 4.472 3.446 1.00 5.67 102 VAL A CA 1
ATOM 1690 C C . VAL A 1 107 ? 21.425 5.406 2.430 1.00 5.68 102 VAL A C 1
ATOM 1691 O O . VAL A 1 107 ? 21.700 5.018 1.295 1.00 5.63 102 VAL A O 1
ATOM 1704 N N . PRO A 1 108 ? 21.722 6.638 2.835 1.00 5.43 103 PRO A N 1
ATOM 1705 C CA . PRO A 1 108 ? 22.356 7.568 1.889 1.00 6.39 103 PRO A CA 1
ATOM 1706 C C . PRO A 1 108 ? 23.641 7.011 1.269 1.00 6.13 103 PRO A C 1
ATOM 1707 O O . PRO A 1 108 ? 23.872 7.195 0.048 1.00 5.84 103 PRO A O 1
ATOM 1718 N N . LEU A 1 109 ? 24.440 6.308 2.054 1.00 5.95 104 LEU A N 1
ATOM 1719 C CA . LEU A 1 109 ? 25.666 5.742 1.532 1.00 6.43 104 LEU A CA 1
ATOM 1720 C C . LEU A 1 109 ? 25.437 4.740 0.385 1.00 6.47 104 LEU A C 1
ATOM 1721 O O . LEU A 1 109 ? 26.303 4.594 -0.483 1.00 6.27 104 LEU A O 1
ATOM 1737 N N . HIS A 1 110 ? 24.297 4.024 0.406 1.00 5.44 105 HIS A N 1
ATOM 1738 C CA . HIS A 1 110 ? 24.043 3.129 -0.725 1.00 6.28 105 HIS A CA 1
ATOM 1739 C C . HIS A 1 110 ? 24.090 3.859 -2.063 1.00 5.69 105 HIS A C 1
ATOM 1740 O O . HIS A 1 110 ? 24.625 3.381 -3.057 1.00 6.42 105 HIS A O 1
ATOM 1755 N N . TYR A 1 111 ? 23.451 5.038 -2.087 1.00 5.54 106 TYR A N 1
ATOM 1756 C CA . TYR A 1 111 ? 23.326 5.814 -3.303 1.00 5.73 106 TYR A CA 1
ATOM 1757 C C . TYR A 1 111 ? 24.641 6.493 -3.667 1.00 5.84 106 TYR A C 1
ATOM 1758 O O . TYR A 1 111 ? 24.987 6.540 -4.831 1.00 6.65 106 TYR A O 1
ATOM 1776 N N . ALA A 1 112 ? 25.361 7.025 -2.681 1.00 6.60 107 ALA A N 1
ATOM 1777 C CA . ALA A 1 112 ? 26.664 7.609 -2.975 1.00 6.71 107 ALA A CA 1
ATOM 1778 C C . ALA A 1 112 ? 27.593 6.556 -3.583 1.00 6.50 107 ALA A C 1
ATOM 1779 O O . ALA A 1 112 ? 28.324 6.820 -4.544 1.00 6.85 107 ALA A O 1
ATOM 1786 N N . CYS A 1 113 ? 27.551 5.337 -3.035 1.00 6.15 108 CYS A N 1
ATOM 1787 C CA . CYS A 1 113 ? 28.338 4.241 -3.607 1.00 6.89 108 CYS A CA 1
ATOM 1788 C C . CYS A 1 113 ? 27.885 3.840 -4.991 1.00 6.81 108 CYS A C 1
ATOM 1789 O O . CYS A 1 11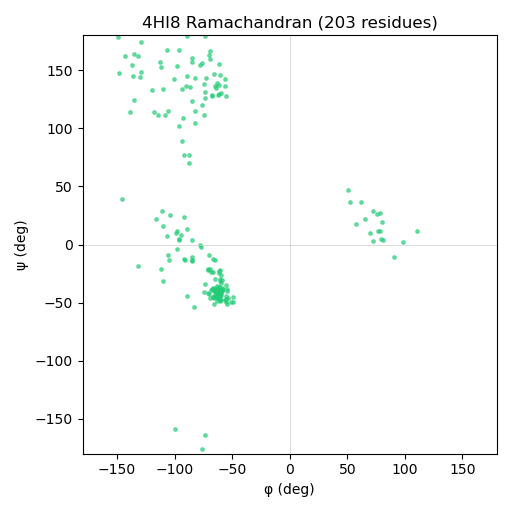3 ? 28.718 3.689 -5.893 1.00 7.59 108 CYS A O 1
ATOM 1797 N N . PHE A 1 114 ? 26.589 3.582 -5.170 1.00 6.61 109 PHE A N 1
ATOM 1798 C CA . PHE A 1 114 ? 26.047 3.143 -6.467 1.00 6.68 109 PHE A CA 1
ATOM 1799 C C . PHE A 1 114 ? 26.421 4.108 -7.586 1.00 7.21 109 PHE A C 1
ATOM 1800 O O . PHE A 1 114 ? 26.738 3.685 -8.699 1.00 7.85 109 PHE A O 1
ATOM 1817 N N . TRP A 1 115 ? 26.378 5.425 -7.318 1.00 6.88 110 TRP A N 1
ATOM 1818 C CA . TRP A 1 115 ? 26.626 6.440 -8.338 1.00 7.65 110 TRP A CA 1
ATOM 1819 C C . TRP A 1 115 ? 28.083 6.924 -8.368 1.00 8.59 110 TRP A C 1
ATOM 1820 O O . TRP A 1 115 ? 28.382 7.877 -9.069 1.00 9.79 110 TRP A O 1
ATOM 1841 N N . GLY A 1 116 ? 28.989 6.291 -7.618 1.00 7.91 111 GLY A N 1
ATOM 1842 C CA . GLY A 1 116 ? 30.374 6.695 -7.688 1.00 8.42 111 GLY A CA 1
ATOM 1843 C C . GLY A 1 116 ? 30.616 8.125 -7.264 1.00 8.62 111 GLY A C 1
ATOM 1844 O O . GLY A 1 116 ? 31.467 8.847 -7.842 1.00 9.07 111 GLY A O 1
ATOM 1848 N N . GLN A 1 117 ? 29.863 8.552 -6.258 1.00 8.11 112 GLN A N 1
ATOM 1849 C CA . GLN A 1 117 ? 30.088 9.915 -5.674 1.00 7.72 112 GLN A CA 1
ATOM 1850 C C . GLN A 1 117 ? 31.151 9.751 -4.593 1.00 7.32 112 GLN A C 1
ATOM 1851 O O . GLN A 1 117 ? 30.861 9.683 -3.415 1.00 7.78 112 GLN A O 1
ATOM 1865 N N . ASP A 1 118 ? 32.405 9.618 -5.028 1.00 7.75 113 ASP A N 1
ATOM 1866 C CA . ASP A 1 118 ? 33.447 9.075 -4.155 1.00 8.54 113 ASP A CA 1
ATOM 1867 C C . ASP A 1 118 ? 33.677 9.987 -2.933 1.00 7.66 113 ASP A C 1
ATOM 1868 O O . ASP A 1 118 ? 33.857 9.496 -1.812 1.00 8.28 113 ASP A O 1
ATOM 1877 N N . GLN A 1 119 ? 33.755 11.300 -3.185 1.00 8.80 114 GLN A N 1
ATOM 1878 C CA . GLN A 1 119 ? 34.034 12.253 -2.112 1.00 9.36 114 GLN A CA 1
ATOM 1879 C C . GLN A 1 119 ? 32.881 12.299 -1.080 1.00 8.86 114 GLN A C 1
ATOM 1880 O O . GLN A 1 119 ? 33.123 12.326 0.133 1.00 9.17 114 GLN A O 1
ATOM 1894 N N . VAL A 1 120 ? 31.634 12.230 -1.547 1.00 8.47 115 VAL A N 1
ATOM 1895 C CA . VAL A 1 120 ? 30.488 12.145 -0.667 1.00 8.04 115 VAL A CA 1
ATOM 1896 C C . VAL A 1 120 ? 30.560 10.872 0.169 1.00 7.17 115 VAL A C 1
ATOM 1897 O O . VAL A 1 120 ? 30.354 10.890 1.375 1.00 7.36 115 VAL A O 1
ATOM 1910 N N . ALA A 1 121 ? 30.857 9.750 -0.482 1.00 6.93 116 ALA A N 1
ATOM 1911 C CA . ALA A 1 121 ? 30.906 8.470 0.218 1.00 7.08 116 ALA A CA 1
ATOM 1912 C C . ALA A 1 121 ? 31.973 8.485 1.302 1.00 7.36 116 ALA A C 1
ATOM 1913 O O . ALA A 1 121 ? 31.755 8.039 2.423 1.00 7.28 116 ALA A O 1
ATOM 1920 N N . GLU A 1 122 ? 33.159 8.997 0.966 1.00 8.05 117 GLU A N 1
ATOM 1921 C CA . GLU A 1 122 ? 34.229 9.147 1.909 1.00 8.63 117 GLU A CA 1
ATOM 1922 C C . GLU A 1 122 ? 33.857 10.063 3.072 1.00 8.49 117 GLU A C 1
ATOM 1923 O O . GLU A 1 122 ? 34.171 9.756 4.223 1.00 8.73 117 GLU A O 1
ATOM 1935 N N . ASP A 1 123 ? 33.205 11.178 2.772 1.00 8.47 118 ASP A N 1
ATOM 1936 C CA . ASP A 1 123 ? 32.761 12.101 3.828 1.00 8.51 118 ASP A CA 1
ATOM 1937 C C . ASP A 1 123 ? 31.749 11.430 4.744 1.00 8.72 118 ASP A C 1
ATOM 1938 O O . ASP A 1 123 ? 31.774 11.600 5.949 1.00 9.69 118 ASP A O 1
ATOM 1947 N N . LEU A 1 124 ? 30.834 10.649 4.167 1.00 7.57 119 LEU A N 1
ATOM 1948 C CA . LEU A 1 124 ? 29.848 9.948 4.975 1.00 7.97 119 LEU A CA 1
ATOM 1949 C C . LEU A 1 124 ? 30.503 8.981 5.954 1.00 8.36 119 LEU A C 1
ATOM 1950 O O . LEU A 1 124 ? 30.228 9.023 7.145 1.00 9.11 119 LEU A O 1
ATOM 1966 N N . VAL A 1 125 ? 31.453 8.168 5.493 1.00 8.45 120 VAL A N 1
ATOM 1967 C CA . VAL A 1 125 ? 32.185 7.257 6.393 1.00 9.06 120 VAL A CA 1
ATOM 1968 C C . VAL A 1 125 ? 33.006 8.036 7.438 1.00 10.14 120 VAL A C 1
ATOM 1969 O O . VAL A 1 125 ? 33.058 7.646 8.588 1.00 10.75 120 VAL A O 1
ATOM 1982 N N . ALA A 1 126 ? 33.627 9.151 7.048 1.00 10.19 121 ALA A N 1
ATOM 1983 C CA . ALA A 1 126 ? 34.381 9.984 7.982 1.00 11.43 121 ALA A CA 1
ATOM 1984 C C . ALA A 1 126 ? 33.483 10.530 9.087 1.00 11.61 121 ALA A C 1
ATOM 1985 O O . ALA A 1 126 ? 33.956 10.809 10.180 1.00 12.91 121 ALA A O 1
ATOM 1992 N N . ASN A 1 127 ? 32.178 10.647 8.825 1.00 11.00 122 ASN A N 1
ATOM 1993 C CA . ASN A 1 127 ? 31.193 11.104 9.796 1.00 11.42 122 ASN A CA 1
ATOM 1994 C C . ASN A 1 127 ? 30.469 9.969 10.448 1.00 12.24 122 ASN A C 1
ATOM 1995 O O . ASN A 1 127 ? 29.471 10.190 11.152 1.00 13.63 122 ASN A O 1
ATOM 2006 N N . GLY A 1 128 ? 30.951 8.754 10.256 1.00 11.25 123 GLY A N 1
ATOM 2007 C CA . GLY A 1 128 ? 30.448 7.623 11.018 1.00 12.02 123 GLY A CA 1
ATOM 2008 C C . GLY A 1 128 ? 29.410 6.759 10.315 1.00 10.99 123 GLY A C 1
ATOM 2009 O O . GLY A 1 128 ? 29.003 5.749 10.920 1.00 11.52 123 GLY A O 1
ATOM 2013 N N . ALA A 1 129 ? 29.043 7.031 9.059 1.00 8.83 124 ALA A N 1
ATOM 2014 C CA . ALA A 1 129 ? 28.040 6.244 8.307 1.00 8.54 124 ALA A CA 1
ATOM 2015 C C . ALA A 1 129 ? 28.443 4.769 8.278 1.00 8.26 124 ALA A C 1
ATOM 2016 O O . ALA A 1 129 ? 29.567 4.434 7.903 1.00 8.45 124 ALA A O 1
ATOM 2023 N N . LEU A 1 130 ? 27.535 3.894 8.669 1.00 8.07 125 LEU A N 1
ATOM 2024 C CA . LEU A 1 130 ? 27.849 2.453 8.806 1.00 7.68 125 LEU A CA 1
ATOM 2025 C C . LEU A 1 130 ? 27.970 1.808 7.427 1.00 7.93 125 LEU A C 1
ATOM 2026 O O . LEU A 1 130 ? 27.101 1.975 6.543 1.00 7.82 125 LEU A O 1
ATOM 2042 N N . VAL A 1 131 ? 29.056 1.041 7.224 1.00 7.79 126 VAL A N 1
ATOM 2043 C CA . VAL A 1 131 ? 29.262 0.397 5.931 1.00 8.33 126 VAL A CA 1
ATOM 2044 C C . VAL A 1 131 ? 28.674 -1.009 5.798 1.00 8.60 126 VAL A C 1
ATOM 2045 O O . VAL A 1 131 ? 28.574 -1.468 4.688 1.00 9.39 126 VAL A O 1
ATOM 2058 N N . SER A 1 132 ? 28.286 -1.615 6.931 1.00 8.66 127 SER A N 1
ATOM 2059 C CA . SER A 1 132 ? 27.989 -3.051 6.986 1.00 9.30 127 SER A CA 1
ATOM 2060 C C . SER A 1 132 ? 26.481 -3.361 7.089 1.00 8.41 127 SER A C 1
ATOM 2061 O O . SER A 1 132 ? 26.095 -4.515 7.277 1.00 9.59 127 SER A O 1
ATOM 2069 N N . ILE A 1 133 ? 25.624 -2.342 6.970 1.00 7.90 128 ILE A N 1
ATOM 2070 C CA . ILE A 1 133 ? 24.194 -2.518 7.211 1.00 7.61 128 ILE A CA 1
ATOM 2071 C C . ILE A 1 133 ? 23.486 -2.840 5.860 1.00 7.56 128 ILE A C 1
ATOM 2072 O O . ILE A 1 133 ? 23.310 -2.033 4.957 1.00 9.22 128 ILE A O 1
ATOM 2088 N N . CYS A 1 134 ? 23.064 -4.091 5.746 1.00 7.12 129 CYS A N 1
ATOM 2089 C CA . CYS A 1 134 ? 22.300 -4.548 4.561 1.00 6.80 129 CYS A CA 1
ATOM 2090 C C . CYS A 1 134 ? 21.001 -3.765 4.427 1.00 6.68 129 CYS A C 1
ATOM 2091 O O . CYS A 1 134 ? 20.326 -3.456 5.423 1.00 7.10 129 CYS A O 1
ATOM 2099 N N . ASN A 1 135 ? 20.633 -3.557 3.161 1.00 6.48 130 ASN A N 1
ATOM 2100 C CA . ASN A 1 135 ? 19.266 -3.184 2.823 1.00 6.09 130 ASN A CA 1
ATOM 2101 C C . ASN A 1 135 ? 18.338 -4.400 2.910 1.00 5.92 130 ASN A C 1
ATOM 2102 O O . ASN A 1 135 ? 18.748 -5.488 3.358 1.00 6.46 130 ASN A O 1
ATOM 2113 N N . LYS A 1 136 ? 17.060 -4.221 2.550 1.00 5.88 131 LYS A N 1
ATOM 2114 C CA . LYS A 1 136 ? 16.052 -5.280 2.702 1.00 6.88 131 LYS A CA 1
ATOM 2115 C C . LYS A 1 136 ? 16.334 -6.499 1.806 1.00 6.87 131 LYS A C 1
ATOM 2116 O O . LYS A 1 136 ? 15.729 -7.561 2.061 1.00 7.43 131 LYS A O 1
ATOM 2135 N N . TYR A 1 137 ? 17.244 -6.343 0.836 1.00 7.01 132 TYR A N 1
ATOM 2136 C CA . TYR A 1 137 ? 17.561 -7.408 -0.126 1.00 7.19 132 TYR A CA 1
ATOM 2137 C C . TYR A 1 137 ? 18.999 -7.934 0.177 1.00 7.39 132 TYR A C 1
ATOM 2138 O O . TYR A 1 137 ? 19.597 -8.630 -0.640 1.00 7.77 132 TYR A O 1
ATOM 2156 N N . GLY A 1 138 ? 19.556 -7.631 1.348 1.00 7.13 133 GLY A N 1
ATOM 2157 C CA . GLY A 1 138 ? 20.799 -8.221 1.787 1.00 7.02 133 GLY A CA 1
ATOM 2158 C C . GLY A 1 138 ? 22.087 -7.554 1.270 1.00 7.44 133 GLY A C 1
ATOM 2159 O O . GLY A 1 138 ? 23.159 -8.142 1.394 1.00 8.96 133 GLY A O 1
ATOM 2163 N N A GLU A 1 139 ? 21.973 -6.344 0.736 0.49 6.73 134 GLU A N 1
ATOM 2164 N N B GLU A 1 139 ? 21.975 -6.374 0.672 0.51 7.13 134 GLU A N 1
ATOM 2165 C CA A GLU A 1 139 ? 23.100 -5.650 0.136 0.49 6.53 134 GLU A CA 1
ATOM 2166 C CA B GLU A 1 139 ? 23.125 -5.694 0.092 0.51 7.02 134 GLU A CA 1
ATOM 2167 C C A GLU A 1 139 ? 23.604 -4.539 1.038 0.49 6.31 134 GLU A C 1
ATOM 2168 C C B GLU A 1 139 ? 23.608 -4.536 0.966 0.51 6.37 134 GLU A C 1
ATOM 2169 O O A GLU A 1 139 ? 22.850 -3.650 1.441 0.49 6.23 134 GLU A O 1
ATOM 2170 O O B GLU A 1 139 ? 22.831 -3.604 1.257 0.51 5.83 134 GLU A O 1
ATOM 2193 N N . MET A 1 140 ? 24.880 -4.601 1.363 1.00 6.53 135 MET A N 1
ATOM 2194 C CA . MET A 1 140 ? 25.505 -3.561 2.169 1.00 6.99 135 MET A CA 1
ATOM 2195 C C . MET A 1 140 ? 25.848 -2.346 1.299 1.00 7.13 135 MET A C 1
ATOM 2196 O O . MET A 1 140 ? 26.106 -2.480 0.080 1.00 7.75 135 MET A O 1
ATOM 2210 N N . PRO A 1 141 ? 25.904 -1.135 1.886 1.00 6.97 136 PRO A N 1
ATOM 2211 C CA . PRO A 1 141 ? 26.084 0.052 1.027 1.00 7.12 136 PRO A CA 1
ATOM 2212 C C . PRO A 1 141 ? 27.368 0.073 0.216 1.00 7.39 136 PRO A C 1
ATOM 2213 O O . PRO A 1 141 ? 27.361 0.412 -0.954 1.00 7.83 136 PRO A O 1
ATOM 2224 N N . VAL A 1 142 ? 28.483 -0.360 0.815 1.00 8.58 137 VAL A N 1
ATOM 2225 C CA . VAL A 1 142 ? 29.740 -0.312 0.157 1.00 9.79 137 VAL A CA 1
ATOM 2226 C C . VAL A 1 142 ? 29.796 -1.267 -0.970 1.00 9.35 137 VAL A C 1
ATOM 2227 O O . VAL A 1 142 ? 30.623 -1.056 -1.878 1.00 11.29 137 VAL A O 1
ATOM 2240 N N . ASP A 1 143 ? 28.985 -2.328 -0.966 1.00 9.59 138 ASP A N 1
ATOM 2241 C CA . ASP A 1 143 ? 28.948 -3.283 -2.032 1.00 9.72 138 ASP A CA 1
ATOM 2242 C C . ASP A 1 143 ? 28.220 -2.840 -3.264 1.00 9.22 138 ASP A C 1
ATOM 2243 O O . ASP A 1 143 ? 28.267 -3.516 -4.286 1.00 10.45 138 ASP A O 1
ATOM 2252 N N . LYS A 1 144 ? 27.651 -1.646 -3.226 1.00 8.38 139 LYS A N 1
ATOM 2253 C CA . LYS A 1 144 ? 27.173 -1.014 -4.438 1.00 8.10 139 LYS A CA 1
ATOM 2254 C C . LYS A 1 144 ? 28.222 -0.235 -5.217 1.00 7.98 139 LYS A C 1
ATOM 2255 O O . LYS A 1 144 ? 27.974 0.210 -6.338 1.00 8.81 139 LYS A O 1
ATOM 2274 N N . ALA A 1 145 ? 29.398 -0.035 -4.606 1.00 8.09 140 ALA A N 1
ATOM 2275 C CA . ALA A 1 145 ? 30.490 0.685 -5.217 1.00 8.51 140 ALA A CA 1
ATOM 2276 C C . ALA A 1 145 ? 31.345 -0.222 -6.114 1.00 9.29 140 ALA A C 1
ATOM 2277 O O . ALA A 1 145 ? 31.425 -1.429 -5.908 1.00 10.28 140 ALA A O 1
ATOM 2284 N N . LYS A 1 146 ? 32.036 0.407 -7.039 1.00 10.08 141 LYS A N 1
ATOM 2285 C CA . LYS A 1 146 ? 33.122 -0.195 -7.820 1.00 11.52 141 LYS A CA 1
ATOM 2286 C C . LYS A 1 146 ? 34.305 -0.448 -6.908 1.00 11.35 141 LYS A C 1
ATOM 2287 O O . LYS A 1 146 ? 34.380 0.130 -5.826 1.00 11.54 141 LYS A O 1
ATOM 2306 N N . ALA A 1 147 ? 35.187 -1.338 -7.326 1.00 12.75 142 ALA A N 1
ATOM 2307 C CA . ALA A 1 147 ? 36.074 -1.990 -6.382 1.00 14.75 142 ALA A CA 1
ATOM 2308 C C . ALA A 1 147 ? 36.984 -1.050 -5.629 1.00 14.48 142 ALA A C 1
ATOM 2309 O O . ALA A 1 147 ? 37.184 -1.219 -4.419 1.00 14.56 142 ALA A O 1
ATOM 2316 N N . PRO A 1 148 ? 37.609 -0.074 -6.331 1.00 15.23 143 PRO A N 1
ATOM 2317 C CA . PRO A 1 148 ? 38.593 0.783 -5.647 1.00 13.12 143 PRO A CA 1
ATOM 2318 C C . PRO A 1 148 ? 37.893 1.526 -4.471 1.00 11.15 143 PRO A C 1
ATOM 2319 O O . PRO A 1 148 ? 38.360 1.480 -3.302 1.00 11.02 143 PRO A O 1
ATOM 2330 N N . LEU A 1 149 ? 36.716 2.133 -4.741 1.00 10.03 144 LEU A N 1
ATOM 2331 C CA . LEU A 1 149 ? 35.966 2.789 -3.672 1.00 9.27 144 LEU A CA 1
ATOM 2332 C C . LEU A 1 149 ? 35.494 1.835 -2.581 1.00 8.72 144 LEU A C 1
ATOM 2333 O O . LEU A 1 149 ? 35.555 2.132 -1.398 1.00 8.90 144 LEU A O 1
ATOM 2349 N N A ARG A 1 150 ? 34.961 0.692 -2.990 0.49 9.38 145 ARG A N 1
ATOM 2350 N N B ARG A 1 150 ? 34.958 0.692 -2.995 0.51 9.13 145 ARG A N 1
ATOM 2351 C CA A ARG A 1 150 ? 34.467 -0.325 -2.066 0.49 10.95 145 ARG A CA 1
ATOM 2352 C CA B ARG A 1 150 ? 34.461 -0.351 -2.091 0.51 10.58 145 ARG A CA 1
ATOM 2353 C C A ARG A 1 150 ? 35.521 -0.701 -1.029 0.49 11.54 145 ARG A C 1
ATOM 2354 C C B ARG A 1 150 ? 35.504 -0.741 -1.044 0.51 11.40 145 ARG A C 1
ATOM 2355 O O A ARG A 1 150 ? 35.274 -0.667 0.175 0.49 11.98 145 ARG A O 1
ATOM 2356 O O B ARG A 1 150 ? 35.231 -0.757 0.154 0.51 11.81 145 ARG A O 1
ATOM 2397 N N . GLU A 1 151 ? 36.705 -1.059 -1.511 1.00 11.46 146 GLU A N 1
ATOM 2398 C CA . GLU A 1 151 ? 37.800 -1.430 -0.618 1.00 13.02 146 GLU A CA 1
ATOM 2399 C C . GLU A 1 151 ? 38.247 -0.302 0.274 1.00 12.47 146 GLU A C 1
ATOM 2400 O O . GLU A 1 151 ? 38.432 -0.493 1.479 1.00 12.59 146 GLU A O 1
ATOM 2412 N N . LEU A 1 152 ? 38.364 0.901 -0.303 1.00 11.49 147 LEU A N 1
ATOM 2413 C CA . LEU A 1 152 ? 38.778 2.084 0.451 1.00 10.82 147 LEU A CA 1
ATOM 2414 C C . LEU A 1 152 ? 37.820 2.389 1.604 1.00 9.82 147 LEU A C 1
ATOM 2415 O O . LEU A 1 152 ? 38.246 2.667 2.715 1.00 10.49 147 LEU A O 1
ATOM 2431 N N . LEU A 1 153 ? 36.511 2.310 1.365 1.00 10.30 148 LEU A N 1
ATOM 2432 C CA . LEU A 1 153 ? 35.549 2.644 2.412 1.00 9.14 148 LEU A CA 1
ATOM 2433 C C . LEU A 1 153 ? 35.612 1.631 3.529 1.00 9.35 148 LEU A C 1
ATOM 2434 O O . LEU A 1 153 ? 35.469 2.037 4.677 1.00 9.02 148 LEU A O 1
ATOM 2450 N N . ARG A 1 154 ? 35.791 0.333 3.244 1.00 9.91 149 ARG A N 1
ATOM 2451 C CA . ARG A 1 154 ? 35.940 -0.641 4.318 1.00 11.32 149 ARG A CA 1
ATOM 2452 C C . ARG A 1 154 ? 37.215 -0.353 5.127 1.00 11.29 149 ARG A C 1
ATOM 2453 O O . ARG A 1 154 ? 37.221 -0.441 6.350 1.00 11.56 149 ARG A O 1
ATOM 2474 N N . GLU A 1 155 ? 38.303 -0.002 4.448 1.00 11.43 150 GLU A N 1
ATOM 2475 C CA . GLU A 1 155 ? 39.544 0.360 5.161 1.00 11.98 150 GLU A CA 1
ATOM 2476 C C . GLU A 1 155 ? 39.403 1.591 6.064 1.00 11.83 150 GLU A C 1
ATOM 2477 O O . GLU A 1 155 ? 39.830 1.588 7.226 1.00 12.31 150 GLU A O 1
ATOM 2489 N N . ARG A 1 156 ? 38.748 2.618 5.520 1.00 11.30 151 ARG A N 1
ATOM 2490 C CA . ARG A 1 156 ? 38.501 3.852 6.255 1.00 11.97 151 ARG A CA 1
ATOM 2491 C C . ARG A 1 156 ? 37.591 3.532 7.471 1.00 10.94 151 ARG A C 1
ATOM 2492 O O . ARG A 1 156 ? 37.818 4.032 8.581 1.00 11.87 151 ARG A O 1
ATOM 2513 N N . ALA A 1 157 ? 36.552 2.725 7.258 1.00 9.62 152 ALA A N 1
ATOM 2514 C CA . ALA A 1 157 ? 35.640 2.387 8.347 1.00 9.43 152 ALA A CA 1
ATOM 2515 C C . ALA A 1 157 ? 36.304 1.623 9.457 1.00 9.96 152 ALA A C 1
ATOM 2516 O O . ALA A 1 157 ? 36.098 1.907 10.632 1.00 9.82 152 ALA A O 1
ATOM 2523 N N . GLU A 1 158 ? 37.149 0.669 9.099 1.00 10.73 153 GLU A N 1
ATOM 2524 C CA . GLU A 1 158 ? 37.890 -0.118 10.110 1.00 12.76 153 GLU A CA 1
ATOM 2525 C C . GLU A 1 158 ? 38.796 0.808 10.942 1.00 12.71 153 GLU A C 1
ATOM 2526 O O . GLU A 1 158 ? 38.853 0.702 12.160 1.00 12.97 153 GLU A O 1
ATOM 2538 N N . LYS A 1 159 ? 39.501 1.722 10.277 1.00 13.27 154 LYS A N 1
ATOM 2539 C CA . LYS A 1 159 ? 40.405 2.577 10.977 1.00 14.87 154 LYS A CA 1
ATOM 2540 C C . LYS A 1 159 ? 39.634 3.595 11.814 1.00 14.86 154 LYS A C 1
ATOM 2541 O O . LYS A 1 159 ? 40.161 4.111 12.784 1.00 15.38 154 LYS A O 1
ATOM 2560 N N . MET A 1 160 ? 38.370 3.863 11.485 1.00 13.37 155 MET A N 1
ATOM 2561 C CA . MET A 1 160 ? 37.474 4.679 12.335 1.00 13.65 155 MET A CA 1
ATOM 2562 C C . MET A 1 160 ? 36.699 3.875 13.364 1.00 12.76 155 MET A C 1
ATOM 2563 O O . MET A 1 160 ? 35.742 4.411 13.976 1.00 14.38 155 MET A O 1
ATOM 2577 N N . GLY A 1 161 ? 37.081 2.639 13.592 1.00 11.10 156 GLY A N 1
ATOM 2578 C CA . GLY A 1 161 ? 36.516 1.834 14.682 1.00 11.54 156 GLY A CA 1
ATOM 2579 C C . GLY A 1 161 ? 35.179 1.192 14.417 1.00 11.71 156 GLY A C 1
ATOM 2580 O O . GLY A 1 161 ? 34.475 0.898 15.379 1.00 13.52 156 GLY A O 1
ATOM 2584 N N . GLN A 1 162 ? 34.783 1.044 13.162 1.00 10.41 157 GLN A N 1
ATOM 2585 C CA . GLN A 1 162 ? 33.608 0.224 12.863 1.00 10.89 157 GLN A CA 1
ATOM 2586 C C . GLN A 1 162 ? 33.932 -1.266 12.917 1.00 12.23 157 GLN A C 1
ATOM 2587 O O . GLN A 1 162 ? 35.049 -1.669 12.663 1.00 13.31 157 GLN A O 1
ATOM 2601 N N . ASN A 1 163 ? 32.920 -2.102 13.194 1.00 14.08 158 ASN A N 1
ATOM 2602 C CA . ASN A 1 163 ? 33.059 -3.550 13.036 1.00 16.05 158 ASN A CA 1
ATOM 2603 C C . ASN A 1 163 ? 32.548 -3.887 11.641 1.00 14.46 158 ASN A C 1
ATOM 2604 O O . ASN A 1 163 ? 31.474 -3.390 11.273 1.00 15.30 158 ASN A O 1
ATOM 2615 N N . LEU A 1 164 ? 33.294 -4.698 10.896 1.00 13.99 159 LEU A N 1
ATOM 2616 C CA . LEU A 1 164 ? 32.928 -5.056 9.516 1.00 13.43 159 LEU A CA 1
ATOM 2617 C C . LEU A 1 164 ? 31.944 -6.232 9.393 1.00 12.43 159 LEU A C 1
ATOM 2618 O O . LEU A 1 164 ? 31.633 -6.668 8.267 1.00 13.51 159 LEU A O 1
ATOM 2634 N N . ASN A 1 165 ? 31.450 -6.758 10.521 1.00 11.47 160 ASN A N 1
ATOM 2635 C CA . ASN A 1 165 ? 30.506 -7.832 10.412 1.00 12.23 160 ASN A CA 1
ATOM 2636 C C . ASN A 1 165 ? 29.234 -7.415 9.679 1.00 11.21 160 ASN A C 1
ATOM 2637 O O . ASN A 1 165 ? 28.617 -6.398 9.976 1.00 11.73 160 ASN A O 1
ATOM 2648 N N . ARG A 1 166 ? 28.855 -8.207 8.693 1.00 10.12 161 ARG A N 1
ATOM 2649 C CA . ARG A 1 166 ? 27.599 -7.970 7.968 1.00 9.65 161 ARG A CA 1
ATOM 2650 C C . ARG A 1 166 ? 26.398 -7.996 8.938 1.00 9.49 161 ARG A C 1
ATOM 2651 O O . ARG A 1 166 ? 26.260 -8.866 9.763 1.00 11.13 161 ARG A O 1
ATOM 2672 N N A ILE A 1 167 ? 25.532 -6.997 8.807 0.26 9.32 162 ILE A N 1
ATOM 2673 N N B ILE A 1 167 ? 25.534 -6.989 8.832 0.74 8.97 162 ILE A N 1
ATOM 2674 C CA A ILE A 1 167 ? 24.328 -6.879 9.629 0.26 9.19 162 ILE A CA 1
ATOM 2675 C CA B ILE A 1 167 ? 24.299 -6.847 9.632 0.74 8.71 162 ILE A CA 1
ATOM 2676 C C A ILE A 1 167 ? 23.084 -7.058 8.768 0.26 8.97 162 ILE A C 1
ATOM 2677 C C B ILE A 1 167 ? 23.074 -7.058 8.752 0.74 8.18 162 ILE A C 1
ATOM 2678 O O A ILE A 1 167 ? 22.700 -6.156 8.035 0.26 9.17 162 ILE A O 1
ATOM 2679 O O B ILE A 1 167 ? 22.707 -6.214 7.969 0.74 8.37 162 ILE A O 1
ATOM 2710 N N . PRO A 1 168 ? 22.465 -8.248 8.833 1.00 8.76 163 PRO A N 1
ATOM 2711 C CA . PRO A 1 168 ? 21.246 -8.457 8.022 1.00 8.16 163 PRO A CA 1
ATOM 2712 C C . PRO A 1 168 ? 20.170 -7.405 8.371 1.00 8.09 163 PRO A C 1
ATOM 2713 O O . PRO A 1 168 ? 20.111 -6.923 9.527 1.00 8.93 163 PRO A O 1
ATOM 2724 N N . TYR A 1 169 ? 19.295 -7.062 7.423 1.00 8.41 164 TYR A N 1
ATOM 2725 C CA . TYR A 1 169 ? 18.284 -6.056 7.663 1.00 8.77 164 TYR A CA 1
ATOM 2726 C C . TYR A 1 169 ? 17.311 -6.456 8.757 1.00 9.51 164 TYR A C 1
ATOM 2727 O O . TYR A 1 169 ? 16.883 -7.601 8.815 1.00 9.53 164 TYR A O 1
ATOM 2745 N N . LYS A 1 170 ? 16.950 -5.478 9.606 1.00 10.51 165 LYS A N 1
ATOM 2746 C CA . LYS A 1 170 ? 15.873 -5.628 10.578 1.00 12.54 165 LYS A CA 1
ATOM 2747 C C . LYS A 1 170 ? 15.251 -4.251 10.750 1.00 11.49 165 LYS A C 1
ATOM 2748 O O . LYS A 1 170 ? 15.971 -3.230 10.681 1.00 11.68 165 LYS A O 1
ATOM 2767 N N . ASP A 1 171 ? 13.931 -4.221 11.020 1.00 11.12 166 ASP A N 1
ATOM 2768 C CA . ASP A 1 171 ? 13.284 -3.011 11.564 1.00 11.45 166 ASP A CA 1
ATOM 2769 C C . ASP A 1 171 ? 12.138 -3.514 12.432 1.00 11.70 166 ASP A C 1
ATOM 2770 O O . ASP A 1 171 ? 11.927 -4.702 12.587 1.00 11.53 166 ASP A O 1
ATOM 2779 N N . THR A 1 172 ? 11.381 -2.625 13.080 1.00 11.77 167 THR A N 1
ATOM 2780 C CA . THR A 1 172 ? 10.365 -3.019 14.048 1.00 13.11 167 THR A CA 1
ATOM 2781 C C . THR A 1 172 ? 9.280 -3.892 13.421 1.00 12.79 167 THR A C 1
ATOM 2782 O O . THR A 1 172 ? 8.724 -4.742 14.107 1.00 13.75 167 THR A O 1
ATOM 2793 N N . PHE A 1 173 ? 9.006 -3.708 12.118 1.00 11.97 168 PHE A N 1
ATOM 2794 C CA . PHE A 1 173 ? 7.926 -4.396 11.446 1.00 13.10 168 PHE A CA 1
ATOM 2795 C C . PHE A 1 173 ? 8.379 -5.653 10.649 1.00 13.14 168 PHE A C 1
ATOM 2796 O O . PHE A 1 173 ? 7.542 -6.446 10.173 1.00 14.73 168 PHE A O 1
ATOM 2813 N N . TRP A 1 174 ? 9.676 -5.921 10.593 1.00 11.36 169 TRP A N 1
ATOM 2814 C CA . TRP A 1 174 ? 10.260 -6.943 9.713 1.00 11.35 169 TRP A CA 1
ATOM 2815 C C . TRP A 1 174 ? 9.781 -8.327 10.044 1.00 12.50 169 TRP A C 1
ATOM 2816 O O . TRP A 1 174 ? 9.324 -9.069 9.142 1.00 12.21 169 TRP A O 1
ATOM 2837 N N . LYS A 1 175 ? 9.838 -8.679 11.304 1.00 13.41 170 LYS A N 1
ATOM 2838 C CA . LYS A 1 175 ? 9.325 -9.964 11.714 1.00 16.90 170 LYS A CA 1
ATOM 2839 C C . LYS A 1 175 ? 8.022 -9.726 12.490 1.00 20.94 170 LYS A C 1
ATOM 2840 O O . LYS A 1 175 ? 8.040 -9.158 13.599 1.00 23.21 170 LYS A O 1
ATOM 2859 N N . GLY A 1 176 ? 6.897 -10.138 11.914 1.00 21.89 171 GLY A N 1
ATOM 2860 C CA . GLY A 1 176 ? 5.601 -9.859 12.499 1.00 25.36 171 GLY A CA 1
ATOM 2861 C C . GLY A 1 176 ? 5.451 -10.582 13.821 1.00 27.88 171 GLY A C 1
ATOM 2862 O O . GLY A 1 176 ? 6.122 -11.587 14.108 1.00 29.51 171 GLY A O 1
ATOM 2866 N N . SER B 2 1 ? 15.642 -5.927 -23.888 1.00 27.49 -3 SER B N 1
ATOM 2867 C CA . SER B 2 1 ? 17.135 -6.050 -23.757 1.00 27.27 -3 SER B CA 1
ATOM 2868 C C . SER B 2 1 ? 17.603 -7.510 -23.918 1.00 26.34 -3 SER B C 1
ATOM 2869 O O . SER B 2 1 ? 16.819 -8.462 -23.725 1.00 26.62 -3 SER B O 1
ATOM 2879 N N . GLU B 2 2 ? 18.882 -7.672 -24.238 1.00 25.91 -2 GLU B N 1
ATOM 2880 C CA . GLU B 2 2 ? 19.466 -8.984 -24.486 1.00 26.63 -2 GLU B CA 1
ATOM 2881 C C . GLU B 2 2 ? 20.736 -9.202 -23.709 1.00 25.54 -2 GLU B C 1
ATOM 2882 O O . GLU B 2 2 ? 21.527 -8.285 -23.565 1.00 23.60 -2 GLU B O 1
ATOM 2894 N N . ASN B 2 3 ? 20.955 -10.438 -23.259 1.00 26.51 -1 ASN B N 1
ATOM 2895 C CA . ASN B 2 3 ? 22.194 -10.836 -22.624 1.00 28.09 -1 ASN B CA 1
ATOM 2896 C C . ASN B 2 3 ? 23.216 -11.265 -23.685 1.00 27.04 -1 ASN B C 1
ATOM 2897 O O . ASN B 2 3 ? 22.906 -12.025 -24.620 1.00 28.28 -1 ASN B O 1
ATOM 2908 N N . LEU B 2 4 ? 24.444 -10.801 -23.513 1.00 24.94 0 LEU B N 1
ATOM 2909 C CA . LEU B 2 4 ? 25.518 -11.098 -24.446 1.00 24.72 0 LEU B CA 1
ATOM 2910 C C . LEU B 2 4 ? 26.725 -11.464 -23.637 1.00 25.03 0 LEU B C 1
ATOM 2911 O O . LEU B 2 4 ? 26.793 -11.216 -22.431 1.00 24.04 0 LEU B O 1
ATOM 2927 N N . TYR B 2 5 ? 27.676 -12.081 -24.313 1.00 26.71 1 TYR B N 1
ATOM 2928 C CA . TYR B 2 5 ? 28.957 -12.435 -23.734 1.00 28.56 1 TYR B CA 1
ATOM 2929 C C . TYR B 2 5 ? 29.994 -11.603 -24.464 1.00 27.34 1 TYR B C 1
ATOM 2930 O O . TYR B 2 5 ? 30.223 -11.754 -25.662 1.00 25.96 1 TYR B O 1
ATOM 2948 N N . PHE B 2 6 ? 30.581 -10.669 -23.740 1.00 27.11 2 PHE B N 1
ATOM 2949 C CA . PHE B 2 6 ? 31.434 -9.636 -24.319 1.00 26.94 2 PHE B CA 1
ATOM 2950 C C . PHE B 2 6 ? 32.716 -10.126 -25.032 1.00 26.22 2 PHE B C 1
ATOM 2951 O O . PHE B 2 6 ? 33.529 -10.835 -24.441 1.00 27.03 2 PHE B O 1
ATOM 2968 N N . GLN B 2 7 ? 32.927 -9.675 -26.268 1.00 24.90 3 GLN B N 1
ATOM 2969 C CA . GLN B 2 7 ? 34.221 -9.920 -26.960 1.00 25.42 3 GLN B CA 1
ATOM 2970 C C . GLN B 2 7 ? 34.527 -8.708 -27.849 1.00 25.66 3 GLN B C 1
ATOM 2971 O O . GLN B 2 7 ? 35.029 -8.852 -28.986 1.00 25.68 3 GLN B O 1
ATOM 2985 N N . GLY B 2 8 ? 34.210 -7.526 -27.326 1.00 27.42 4 GLY B N 1
ATOM 2986 C CA . GLY B 2 8 ? 34.209 -6.283 -28.085 1.00 29.73 4 GLY B CA 1
ATOM 2987 C C . GLY B 2 8 ? 35.451 -5.426 -27.883 1.00 32.38 4 GLY B C 1
ATOM 2988 O O . GLY B 2 8 ? 36.502 -5.935 -27.477 1.00 32.95 4 GLY B O 1
ATOM 2992 N N . SER B 2 9 ? 35.311 -4.130 -28.173 1.00 34.46 5 SER B N 1
ATOM 2993 C CA . SER B 2 9 ? 36.429 -3.170 -28.156 1.00 37.74 5 SER B CA 1
ATOM 2994 C C . SER B 2 9 ? 37.020 -2.950 -26.765 1.00 40.51 5 SER B C 1
ATOM 2995 O O . SER B 2 9 ? 36.307 -2.924 -25.748 1.00 40.57 5 SER B O 1
ATOM 3003 N N . ALA B 2 10 ? 38.321 -2.717 -26.735 1.00 43.32 6 ALA B N 1
ATOM 3004 C CA . ALA B 2 10 ? 39.008 -2.393 -25.488 1.00 45.29 6 ALA B CA 1
ATOM 3005 C C . ALA B 2 10 ? 38.429 -1.115 -24.858 1.00 45.57 6 ALA B C 1
ATOM 3006 O O . ALA B 2 10 ? 38.500 -0.911 -23.649 1.00 46.52 6 ALA B O 1
ATOM 3013 N N . SER B 2 11 ? 37.873 -0.258 -25.708 1.00 44.62 7 SER B N 1
ATOM 3014 C CA . SER B 2 11 ? 37.401 1.055 -25.292 1.00 43.39 7 SER B CA 1
ATOM 3015 C C . SER B 2 11 ? 35.987 0.991 -24.725 1.00 40.17 7 SER B C 1
ATOM 3016 O O . SER B 2 11 ? 35.524 1.955 -24.121 1.00 40.28 7 SER B O 1
ATOM 3024 N N . ALA B 2 12 ? 35.304 -0.140 -24.931 1.00 36.64 8 ALA B N 1
ATOM 3025 C CA . ALA B 2 12 ? 33.917 -0.320 -24.489 1.00 33.41 8 ALA B CA 1
ATOM 3026 C C . ALA B 2 12 ? 33.707 -0.092 -22.984 1.00 31.47 8 ALA B C 1
ATOM 3027 O O . ALA B 2 12 ? 34.477 -0.554 -22.128 1.00 31.42 8 ALA B O 1
ATOM 3034 N N . THR B 2 13 ? 32.636 0.624 -22.669 1.00 29.57 9 THR B N 1
ATOM 3035 C CA . THR B 2 13 ? 32.303 0.924 -21.285 1.00 28.50 9 THR B CA 1
ATOM 3036 C C . THR B 2 13 ? 30.820 0.752 -21.039 1.00 26.24 9 THR B C 1
ATOM 3037 O O . THR B 2 13 ? 29.986 0.865 -21.945 1.00 26.32 9 THR B O 1
ATOM 3048 N N . CYS B 2 14 ? 30.511 0.485 -19.778 1.00 23.72 10 CYS B N 1
ATOM 3049 C CA . CYS B 2 14 ? 29.137 0.415 -19.287 1.00 21.23 10 CYS B CA 1
ATOM 3050 C C . CYS B 2 14 ? 28.511 1.793 -19.327 1.00 20.83 10 CYS B C 1
ATOM 3051 O O . CYS B 2 14 ? 29.051 2.724 -18.736 1.00 21.23 10 CYS B O 1
ATOM 3058 N N . GLU B 2 15 ? 27.312 1.901 -19.935 1.00 21.21 11 GLU B N 1
ATOM 3059 C CA . GLU B 2 15 ? 26.581 3.165 -20.063 1.00 22.95 11 GLU B CA 1
ATOM 3060 C C . GLU B 2 15 ? 26.263 3.793 -18.673 1.00 22.66 11 GLU B C 1
ATOM 3061 O O . GLU B 2 15 ? 26.245 5.022 -18.509 1.00 23.37 11 GLU B O 1
ATOM 3073 N N . ARG B 2 16 ? 26.033 2.969 -17.655 1.00 20.77 12 ARG B N 1
ATOM 3074 C CA . ARG B 2 16 ? 25.683 3.504 -16.340 1.00 19.81 12 ARG B CA 1
ATOM 3075 C C . ARG B 2 16 ? 26.909 3.921 -15.546 1.00 20.68 12 ARG B C 1
ATOM 3076 O O . ARG B 2 16 ? 26.929 5.052 -15.060 1.00 21.78 12 ARG B O 1
ATOM 3097 N N . CYS B 2 17 ? 27.897 3.024 -15.371 1.00 20.62 13 CYS B N 1
ATOM 3098 C CA . CYS B 2 17 ? 28.990 3.264 -14.402 1.00 22.02 13 CYS B CA 1
ATOM 3099 C C . CYS B 2 17 ? 30.300 3.627 -15.048 1.00 24.81 13 CYS B C 1
ATOM 3100 O O . CYS B 2 17 ? 31.244 4.007 -14.355 1.00 25.85 13 CYS B O 1
ATOM 3107 N N . LYS B 2 18 ? 30.352 3.505 -16.363 1.00 25.52 14 LYS B N 1
ATOM 3108 C CA . LYS B 2 18 ? 31.533 3.844 -17.171 1.00 28.01 14 LYS B CA 1
ATOM 3109 C C . LYS B 2 18 ? 32.712 2.901 -16.994 1.00 28.22 14 LYS B C 1
ATOM 3110 O O . LYS B 2 18 ? 33.810 3.183 -17.480 1.00 28.81 14 LYS B O 1
ATOM 3129 N N . GLY B 2 19 ? 32.521 1.771 -16.320 1.00 28.40 15 GLY B N 1
ATOM 3130 C CA . GLY B 2 19 ? 33.594 0.788 -16.198 1.00 28.69 15 GLY B CA 1
ATOM 3131 C C . GLY B 2 19 ? 33.626 -0.123 -17.409 1.00 29.66 15 GLY B C 1
ATOM 3132 O O . GLY B 2 19 ? 32.650 -0.241 -18.169 1.00 29.63 15 GLY B O 1
ATOM 3136 N N . GLY B 2 20 ? 34.767 -0.774 -17.621 1.00 30.79 16 GLY B N 1
ATOM 3137 C CA . GLY B 2 20 ? 34.907 -1.662 -18.752 1.00 30.60 16 GLY B CA 1
ATOM 3138 C C . GLY B 2 20 ? 34.485 -3.079 -18.445 1.00 30.22 16 GLY B C 1
ATOM 3139 O O . GLY B 2 20 ? 34.048 -3.389 -17.300 1.00 29.83 16 GLY B O 1
ATOM 3143 N N . PHE B 2 21 ? 34.592 -3.912 -19.492 1.00 29.53 17 PHE B N 1
ATOM 3144 C CA . PHE B 2 21 ? 34.130 -5.294 -19.459 1.00 29.82 17 PHE B CA 1
ATOM 3145 C C . PHE B 2 21 ? 35.308 -6.269 -19.539 1.00 32.44 17 PHE B C 1
ATOM 3146 O O . PHE B 2 21 ? 36.389 -5.928 -20.041 1.00 33.57 17 PHE B O 1
ATOM 3163 N N . ALA B 2 22 ? 35.075 -7.492 -19.056 1.00 33.45 18 ALA B N 1
ATOM 3164 C CA . ALA B 2 22 ? 36.041 -8.593 -19.221 1.00 34.90 18 ALA B CA 1
ATOM 3165 C C . ALA B 2 22 ? 35.672 -9.499 -20.407 1.00 35.12 18 ALA B C 1
ATOM 3166 O O . ALA B 2 22 ? 34.503 -9.606 -20.792 1.0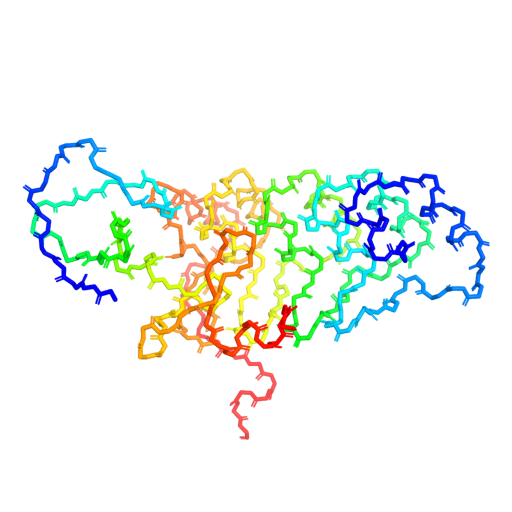0 35.09 18 ALA B O 1
ATOM 3173 N N . PRO B 2 23 ? 36.680 -10.164 -21.001 1.00 35.20 19 PRO B N 1
ATOM 3174 C CA . PRO B 2 23 ? 36.300 -11.073 -22.077 1.00 34.70 19 PRO B CA 1
ATOM 3175 C C . PRO B 2 23 ? 35.386 -12.144 -21.538 1.00 33.53 19 PRO B C 1
ATOM 3176 O O . PRO B 2 23 ? 35.596 -12.605 -20.399 1.00 34.60 19 PRO B O 1
ATOM 3187 N N . ALA B 2 24 ? 34.339 -12.449 -22.291 1.00 31.46 20 ALA B N 1
ATOM 3188 C CA . ALA B 2 24 ? 33.348 -13.447 -21.924 1.00 30.41 20 ALA B CA 1
ATOM 3189 C C . ALA B 2 24 ? 32.424 -12.998 -20.799 1.00 29.70 20 ALA B C 1
ATOM 3190 O O . ALA B 2 24 ? 31.557 -13.756 -20.380 1.00 29.99 20 ALA B O 1
ATOM 3197 N N . GLU B 2 25 ? 32.563 -11.770 -20.333 1.00 29.49 21 GLU B N 1
ATOM 3198 C CA . GLU B 2 25 ? 31.649 -11.301 -19.272 1.00 29.19 21 GLU B CA 1
ATOM 3199 C C . GLU B 2 25 ? 30.201 -11.233 -19.774 1.00 28.78 21 GLU B C 1
ATOM 3200 O O . GLU B 2 25 ? 29.939 -10.769 -20.876 1.00 28.47 21 GLU B O 1
ATOM 3212 N N . LYS B 2 26 ? 29.260 -11.700 -18.958 1.00 29.12 22 LYS B N 1
ATOM 3213 C CA . LYS B 2 26 ? 27.842 -11.628 -19.293 1.00 29.24 22 LYS B CA 1
ATOM 3214 C C . LYS B 2 26 ? 27.387 -10.186 -19.083 1.00 26.51 22 LYS B C 1
ATOM 3215 O O . LYS B 2 26 ? 27.500 -9.652 -17.974 1.00 26.62 22 LYS B O 1
ATOM 3234 N N . ILE B 2 27 ? 26.907 -9.552 -20.144 1.00 23.56 23 ILE B N 1
ATOM 3235 C CA . ILE B 2 27 ? 26.466 -8.161 -20.088 1.00 21.22 23 ILE B CA 1
ATOM 3236 C C . ILE B 2 27 ? 25.086 -8.063 -20.682 1.00 18.87 23 ILE B C 1
ATOM 3237 O O . ILE B 2 27 ? 24.548 -9.052 -21.194 1.00 18.92 23 ILE B O 1
ATOM 3253 N N . VAL B 2 28 ? 24.505 -6.858 -20.590 1.00 16.08 24 VAL B N 1
ATOM 3254 C CA . VAL B 2 28 ? 23.192 -6.582 -21.143 1.00 14.96 24 VAL B CA 1
ATOM 3255 C C . VAL B 2 28 ? 23.253 -5.469 -22.206 1.00 13.19 24 VAL B C 1
ATOM 3256 O O . VAL B 2 28 ? 23.925 -4.415 -21.982 1.00 13.78 24 VAL B O 1
ATOM 3269 N N . ASN B 2 29 ? 22.613 -5.704 -23.358 1.00 12.77 25 ASN B N 1
ATOM 3270 C CA . ASN B 2 29 ? 22.427 -4.687 -24.375 1.00 12.65 25 ASN B CA 1
ATOM 3271 C C . ASN B 2 29 ? 20.973 -4.229 -24.340 1.00 12.42 25 ASN B C 1
ATOM 3272 O O . ASN B 2 29 ? 20.057 -5.007 -24.623 1.00 13.69 25 ASN B O 1
ATOM 3283 N N . SER B 2 30 ? 20.766 -2.961 -23.975 1.00 11.27 26 SER B N 1
ATOM 3284 C CA . SER B 2 30 ? 19.431 -2.340 -24.039 1.00 11.93 26 SER B CA 1
ATOM 3285 C C . SER B 2 30 ? 19.482 -1.169 -25.019 1.00 12.37 26 SER B C 1
ATOM 3286 O O . SER B 2 30 ? 20.154 -0.167 -24.769 1.00 13.11 26 SER B O 1
ATOM 3294 N N . ASN B 2 31 ? 18.765 -1.296 -26.120 1.00 13.15 27 ASN B N 1
ATOM 3295 C CA . ASN B 2 31 ? 18.717 -0.257 -27.115 1.00 15.30 27 ASN B CA 1
ATOM 3296 C C . ASN B 2 31 ? 20.072 0.223 -27.591 1.00 15.27 27 ASN B C 1
ATOM 3297 O O . ASN B 2 31 ? 20.241 1.392 -27.917 1.00 16.92 27 ASN B O 1
ATOM 3308 N N . GLY B 2 32 ? 21.024 -0.704 -27.697 1.00 14.54 28 GLY B N 1
ATOM 3309 C CA . GLY B 2 32 ? 22.327 -0.376 -28.231 1.00 16.43 28 GLY B CA 1
ATOM 3310 C C . GLY B 2 32 ? 23.309 0.063 -27.146 1.00 18.78 28 GLY B C 1
ATOM 3311 O O . GLY B 2 32 ? 24.477 0.201 -27.419 1.00 21.68 28 GLY B O 1
ATOM 3315 N N . GLU B 2 33 ? 22.850 0.308 -25.922 1.00 18.45 29 GLU B N 1
ATOM 3316 C CA . GLU B 2 33 ? 23.729 0.615 -24.786 1.00 19.57 29 GLU B CA 1
ATOM 3317 C C . GLU B 2 33 ? 24.143 -0.641 -24.038 1.00 17.39 29 GLU B C 1
ATOM 3318 O O . GLU B 2 33 ? 23.290 -1.511 -23.763 1.00 16.47 29 GLU B O 1
ATOM 3330 N N . LEU B 2 34 ? 25.416 -0.746 -23.668 1.00 16.11 30 LEU B N 1
ATOM 3331 C CA . LEU B 2 34 ? 25.893 -1.913 -22.945 1.00 16.08 30 LEU B CA 1
ATOM 3332 C C . LEU B 2 34 ? 26.009 -1.641 -21.455 1.00 15.18 30 LEU B C 1
ATOM 3333 O O . LEU B 2 34 ? 26.448 -0.566 -21.063 1.00 16.96 30 LEU B O 1
ATOM 3349 N N . TYR B 2 35 ? 25.666 -2.648 -20.663 1.00 14.32 31 TYR B N 1
ATOM 3350 C CA . TYR B 2 35 ? 25.680 -2.564 -19.212 1.00 14.88 31 TYR B CA 1
ATOM 3351 C C . TYR B 2 35 ? 26.277 -3.782 -18.536 1.00 16.32 31 TYR B C 1
ATOM 3352 O O . TYR B 2 35 ? 26.023 -4.911 -18.966 1.00 16.97 31 TYR B O 1
ATOM 3370 N N . HIS B 2 36 ? 26.973 -3.577 -17.424 1.00 17.85 32 HIS B N 1
ATOM 3371 C CA . HIS B 2 36 ? 27.208 -4.729 -16.537 1.00 18.20 32 HIS B CA 1
ATOM 3372 C C . HIS B 2 36 ? 25.867 -5.289 -16.027 1.00 18.81 32 HIS B C 1
ATOM 3373 O O . HIS B 2 36 ? 24.872 -4.544 -15.903 1.00 17.83 32 HIS B O 1
ATOM 3387 N N . GLU B 2 37 ? 25.837 -6.567 -15.647 1.00 20.74 33 GLU B N 1
ATOM 3388 C CA . GLU B 2 37 ? 24.600 -7.128 -15.088 1.00 22.48 33 GLU B CA 1
ATOM 3389 C C . GLU B 2 37 ? 24.123 -6.378 -13.848 1.00 20.35 33 GLU B C 1
ATOM 3390 O O . GLU B 2 37 ? 22.925 -6.213 -13.632 1.00 20.31 33 GLU B O 1
ATOM 3402 N N . GLN B 2 38 ? 25.062 -5.949 -12.990 1.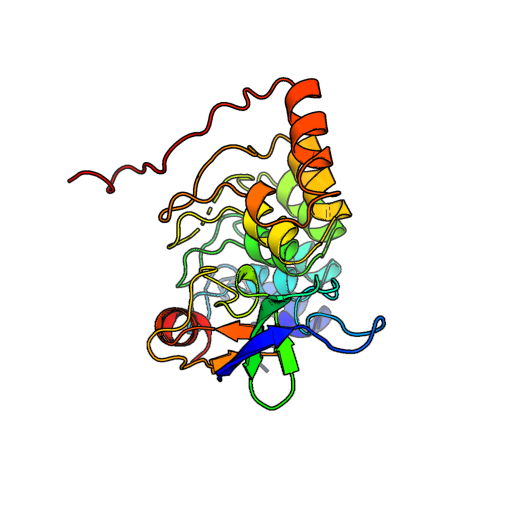00 19.28 34 GLN B N 1
ATOM 3403 C CA . GLN B 2 38 ? 24.756 -5.226 -11.763 1.00 19.26 34 GLN B CA 1
ATOM 3404 C C . GLN B 2 38 ? 24.426 -3.769 -12.033 1.00 17.50 34 GLN B C 1
ATOM 3405 O O . GLN B 2 38 ? 24.091 -3.013 -11.130 1.00 17.36 34 GLN B O 1
ATOM 3419 N N . CYS B 2 39 ? 24.476 -3.374 -13.301 1.00 16.52 35 CYS B N 1
ATOM 3420 C CA . CYS B 2 39 ? 24.160 -1.984 -13.681 1.00 16.50 35 CYS B CA 1
ATOM 3421 C C . CYS B 2 39 ? 22.888 -1.798 -14.480 1.00 16.30 35 CYS B C 1
ATOM 3422 O O . CYS B 2 39 ? 22.356 -0.679 -14.536 1.00 16.75 35 CYS B O 1
ATOM 3429 N N . PHE B 2 40 ? 22.404 -2.862 -15.122 1.00 15.68 36 PHE B N 1
ATOM 3430 C CA . PHE B 2 40 ? 21.103 -2.793 -15.762 1.00 15.93 36 PHE B CA 1
ATOM 3431 C C . PHE B 2 40 ? 20.045 -3.173 -14.728 1.00 15.16 36 PHE B C 1
ATOM 3432 O O . PHE B 2 40 ? 19.476 -4.256 -14.741 1.00 16.06 36 PHE B O 1
ATOM 3449 N N . VAL B 2 41 ? 19.872 -2.250 -13.772 1.00 13.70 37 VAL B N 1
ATOM 3450 C CA . VAL B 2 41 ? 19.034 -2.432 -12.606 1.00 12.80 37 VAL B CA 1
ATOM 3451 C C . VAL B 2 41 ? 18.373 -1.082 -12.310 1.00 12.24 37 VAL B C 1
ATOM 3452 O O . VAL B 2 41 ? 18.827 -0.036 -12.721 1.00 12.08 37 VAL B O 1
ATOM 3465 N N . CYS B 2 42 ? 17.314 -1.141 -11.516 1.00 10.90 38 CYS B N 1
ATOM 3466 C CA . CYS B 2 42 ? 16.616 0.067 -11.089 1.00 9.90 38 CYS B CA 1
ATOM 3467 C C . CYS B 2 42 ? 17.501 0.948 -10.233 1.00 9.12 38 CYS B C 1
ATOM 3468 O O . CYS B 2 42 ? 18.147 0.463 -9.283 1.00 9.47 38 CYS B O 1
ATOM 3475 N N . ALA B 2 43 ? 17.495 2.248 -10.515 1.00 9.10 39 ALA B N 1
ATOM 3476 C CA . ALA B 2 43 ? 18.327 3.194 -9.762 1.00 8.23 39 ALA B CA 1
ATOM 3477 C C . ALA B 2 43 ? 17.896 3.339 -8.302 1.00 7.34 39 ALA B C 1
ATOM 3478 O O . ALA B 2 43 ? 18.685 3.794 -7.456 1.00 7.88 39 ALA B O 1
ATOM 3485 N N . GLN B 2 44 ? 16.623 3.041 -7.993 1.00 6.65 40 GLN B N 1
ATOM 3486 C CA . GLN B 2 44 ? 16.141 3.183 -6.623 1.00 7.11 40 GLN B CA 1
ATOM 3487 C C . GLN B 2 44 ? 16.318 1.937 -5.748 1.00 7.25 40 GLN B C 1
ATOM 3488 O O . GLN B 2 44 ? 16.726 2.037 -4.613 1.00 7.28 40 GLN B O 1
ATOM 3502 N N . CYS B 2 45 ? 16.007 0.751 -6.279 1.00 7.31 41 CYS B N 1
ATOM 3503 C CA . CYS B 2 45 ? 16.050 -0.487 -5.493 1.00 7.79 41 CYS B CA 1
ATOM 3504 C C . CYS B 2 45 ? 17.268 -1.370 -5.818 1.00 7.95 41 CYS B C 1
ATOM 3505 O O . CYS B 2 45 ? 17.541 -2.283 -5.051 1.00 8.35 41 CYS B O 1
ATOM 3512 N N . PHE B 2 46 ? 17.963 -1.076 -6.930 1.00 7.71 42 PHE B N 1
ATOM 3513 C CA . PHE B 2 46 ? 19.162 -1.771 -7.415 1.00 8.70 42 PHE B CA 1
ATOM 3514 C C . PHE B 2 46 ? 18.866 -3.203 -7.903 1.00 10.23 42 PHE B C 1
ATOM 3515 O O . PHE B 2 46 ? 19.809 -3.982 -8.117 1.00 11.17 42 PHE B O 1
ATOM 3532 N N A GLN B 2 47 ? 17.593 -3.546 -8.106 0.54 10.67 43 GLN B N 1
ATOM 3533 N N B GLN B 2 47 ? 17.587 -3.517 -8.131 0.46 11.09 43 GLN B N 1
ATOM 3534 C CA A GLN B 2 4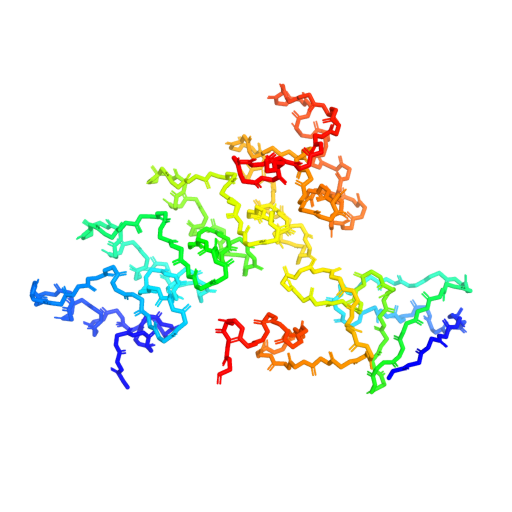7 ? 17.239 -4.881 -8.539 0.54 11.05 43 GLN B CA 1
ATOM 3535 C CA B GLN B 2 47 ? 17.160 -4.852 -8.512 0.46 12.07 43 GLN B CA 1
ATOM 3536 C C A GLN B 2 47 ? 16.951 -4.900 -10.026 0.54 12.89 43 GLN B C 1
ATOM 3537 C C B GLN B 2 47 ? 16.846 -4.907 -9.997 0.46 12.90 43 GLN B C 1
ATOM 3538 O O A GLN B 2 47 ? 16.781 -3.880 -10.662 0.54 13.17 43 GLN B O 1
ATOM 3539 O O B GLN B 2 47 ? 16.472 -3.908 -10.590 0.46 12.16 43 GLN B O 1
ATOM 3566 N N . GLN B 2 48 ? 16.958 -6.105 -10.586 1.00 15.33 44 GLN B N 1
ATOM 3567 C CA . GLN B 2 48 ? 16.600 -6.300 -11.997 1.00 18.73 44 GLN B CA 1
ATOM 3568 C C . GLN B 2 48 ? 15.158 -5.859 -12.269 1.00 18.89 44 GLN B C 1
ATOM 3569 O O . GLN B 2 48 ? 14.243 -5.960 -11.411 1.00 19.30 44 GLN B O 1
ATOM 3583 N N . PHE B 2 49 ? 14.928 -5.353 -13.460 1.00 19.10 45 PHE B N 1
ATOM 3584 C CA . PHE B 2 49 ? 13.592 -4.929 -13.827 1.00 20.34 45 PHE B CA 1
ATOM 3585 C C . PHE B 2 49 ? 12.671 -6.145 -14.090 1.00 22.89 45 PHE B C 1
ATOM 3586 O O . PHE B 2 49 ? 12.981 -6.983 -14.944 1.00 23.41 45 PHE B O 1
ATOM 3603 N N . PRO B 2 50 ? 11.497 -6.233 -13.423 1.00 24.41 46 PRO B N 1
ATOM 3604 C CA . PRO B 2 50 ? 10.613 -7.361 -13.785 1.00 25.74 46 PRO B CA 1
ATOM 3605 C C . PRO B 2 50 ? 10.229 -7.305 -15.258 1.00 26.99 46 PRO B C 1
ATOM 3606 O O . PRO B 2 50 ? 9.815 -6.246 -15.744 1.00 26.25 46 PRO B O 1
ATOM 3617 N N . GLU B 2 51 ? 10.402 -8.445 -15.944 1.00 29.51 47 GLU B N 1
ATOM 3618 C CA . GLU B 2 51 ? 10.135 -8.612 -17.378 1.00 31.54 47 GLU B CA 1
ATOM 3619 C C . GLU B 2 51 ? 10.930 -7.627 -18.234 1.00 30.26 47 GLU B C 1
ATOM 3620 O O . GLU B 2 51 ? 10.576 -7.400 -19.387 1.00 30.56 47 GLU B O 1
ATOM 3632 N N . GLY B 2 52 ? 11.986 -7.035 -17.665 1.00 28.22 48 GLY B N 1
ATOM 3633 C CA . GLY B 2 52 ? 12.853 -6.154 -18.432 1.00 26.50 48 GLY B CA 1
ATOM 3634 C C . GLY B 2 52 ? 12.289 -4.755 -18.632 1.00 25.19 48 GLY B C 1
ATOM 3635 O O . GLY B 2 52 ? 12.915 -3.908 -19.295 1.00 25.33 48 GLY B O 1
ATOM 3639 N N . LEU B 2 53 ? 11.137 -4.488 -18.008 1.00 23.58 49 LEU B N 1
ATOM 3640 C CA . LEU B 2 53 ? 10.435 -3.221 -18.185 1.00 22.42 49 LEU B CA 1
ATOM 3641 C C . LEU B 2 53 ? 10.980 -2.147 -17.223 1.00 19.57 49 LEU B C 1
ATOM 3642 O O . LEU B 2 53 ? 11.009 -2.336 -15.993 1.00 19.00 49 LEU B O 1
ATOM 3658 N N . PHE B 2 54 ? 11.435 -1.021 -17.792 1.00 18.63 50 PHE B N 1
ATOM 36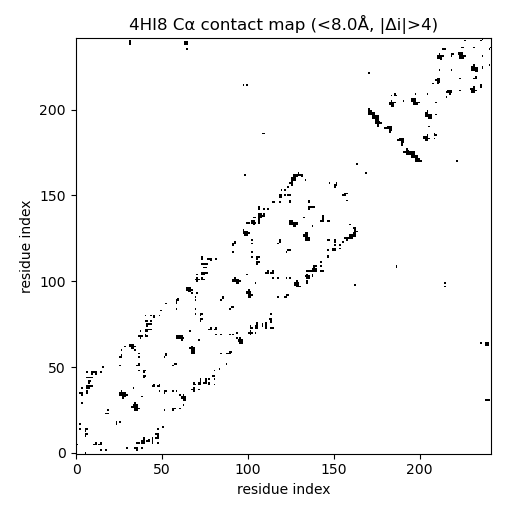59 C CA . PHE B 2 54 ? 11.900 0.154 -17.031 1.00 17.97 50 PHE B CA 1
ATOM 3660 C C . PHE B 2 54 ? 11.291 1.479 -17.540 1.00 17.52 50 PHE B C 1
ATOM 3661 O O . PHE B 2 54 ? 10.761 1.538 -18.676 1.00 18.23 50 PHE B O 1
ATOM 3678 N N . TYR B 2 55 ? 11.369 2.519 -16.696 1.00 16.68 51 TYR B N 1
ATOM 3679 C CA . TYR B 2 55 ? 10.738 3.820 -16.902 1.00 17.45 51 TYR B CA 1
ATOM 3680 C C . TYR B 2 55 ? 11.765 4.884 -16.544 1.00 17.67 51 TYR B C 1
ATOM 3681 O O . TYR B 2 55 ? 12.315 4.905 -15.434 1.00 17.51 51 TYR B O 1
ATOM 3699 N N . GLU B 2 56 ? 12.050 5.777 -17.466 1.00 19.12 52 GLU B N 1
ATOM 3700 C CA . GLU B 2 56 ? 13.071 6.781 -17.204 1.00 20.34 52 GLU B CA 1
ATOM 3701 C C . GLU B 2 56 ? 12.565 8.065 -16.544 1.00 19.47 52 GLU B C 1
ATOM 3702 O O . GLU B 2 56 ? 11.440 8.532 -16.810 1.00 19.77 52 GLU B O 1
ATOM 3714 N N . PHE B 2 57 ? 13.410 8.624 -15.677 1.00 18.34 53 PHE B N 1
ATOM 3715 C CA . PHE B 2 57 ? 13.194 9.944 -15.134 1.00 16.99 53 PHE B CA 1
ATOM 3716 C C . PHE B 2 57 ? 14.579 10.587 -15.131 1.00 17.08 53 PHE B C 1
ATOM 3717 O O . PHE B 2 57 ? 15.461 10.116 -14.404 1.00 16.06 53 PHE B O 1
ATOM 3734 N N . GLU B 2 58 ? 14.752 11.621 -15.949 1.00 18.69 54 GLU B N 1
ATOM 3735 C CA . GLU B 2 58 ? 15.977 12.416 -15.987 1.00 20.84 54 GLU B CA 1
ATOM 3736 C C . GLU B 2 58 ? 17.220 11.588 -16.120 1.00 20.79 54 GLU B C 1
ATOM 3737 O O . GLU B 2 58 ? 18.214 11.754 -15.374 1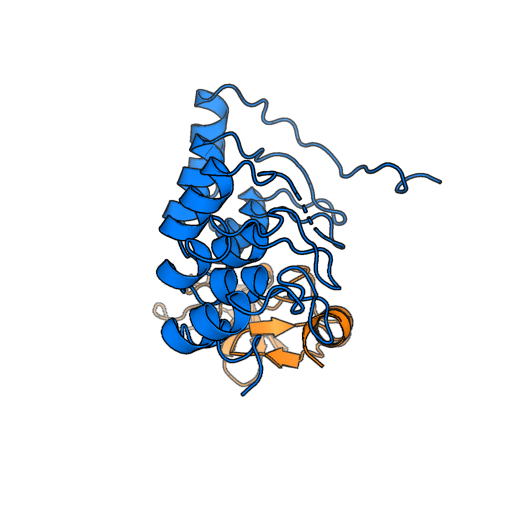.00 23.01 54 GLU B O 1
ATOM 3749 N N . GLY B 2 59 ? 17.156 10.656 -17.053 1.00 20.48 55 GLY B N 1
ATOM 3750 C CA . GLY B 2 59 ? 18.332 9.902 -17.416 1.00 20.35 55 GLY B CA 1
ATOM 3751 C C . GLY B 2 59 ? 18.654 8.755 -16.491 1.00 19.39 55 GLY B C 1
ATOM 3752 O O . GLY B 2 59 ? 19.693 8.128 -16.703 1.00 21.56 55 GLY B O 1
ATOM 3756 N N . ARG B 2 60 ? 17.819 8.478 -15.479 1.00 16.47 56 ARG B N 1
ATOM 3757 C CA . ARG B 2 60 ? 17.978 7.264 -14.653 1.00 13.74 56 ARG B CA 1
ATOM 3758 C C . ARG B 2 60 ? 16.801 6.341 -14.933 1.00 13.90 56 ARG B C 1
ATOM 3759 O O . ARG B 2 60 ? 15.716 6.802 -15.298 1.00 14.93 56 ARG B O 1
ATOM 3780 N N . LYS B 2 61 ? 16.998 5.044 -14.759 1.00 14.46 57 LYS B N 1
ATOM 3781 C CA . LYS B 2 61 ? 16.003 4.031 -15.127 1.00 14.65 57 LYS B CA 1
ATOM 3782 C C . LYS B 2 61 ? 15.445 3.443 -13.841 1.00 13.38 57 LYS B C 1
ATOM 3783 O O . LYS B 2 61 ? 16.223 3.108 -12.949 1.00 13.63 57 LYS B O 1
ATOM 3802 N N . TYR B 2 62 ? 14.115 3.315 -13.769 1.00 12.30 58 TYR B N 1
ATOM 3803 C CA . TYR B 2 62 ? 13.427 2.855 -12.588 1.00 11.92 58 TYR B CA 1
ATOM 3804 C C . TYR B 2 62 ? 12.462 1.706 -12.978 1.00 11.66 58 TYR B C 1
ATOM 3805 O O . TYR B 2 62 ? 11.856 1.698 -14.053 1.00 12.71 58 TYR B O 1
ATOM 3823 N N . CYS B 2 63 ? 12.274 0.777 -12.045 1.00 11.20 59 CYS B N 1
ATOM 3824 C CA . CYS B 2 63 ? 11.221 -0.228 -12.183 1.00 11.95 59 CYS B CA 1
ATOM 3825 C C . CYS B 2 63 ? 9.848 0.404 -12.022 1.00 11.66 59 CYS B C 1
ATOM 3826 O O . CYS B 2 63 ? 9.699 1.541 -11.550 1.00 10.99 59 CYS B O 1
ATOM 3833 N N . GLU B 2 64 ? 8.815 -0.324 -12.467 1.00 11.81 60 GLU B N 1
ATOM 3834 C CA . GLU B 2 64 ? 7.454 0.184 -12.327 1.00 12.01 60 GLU B CA 1
ATOM 3835 C C . GLU B 2 64 ? 7.130 0.625 -10.916 1.00 10.41 60 GLU B C 1
ATOM 3836 O O . GLU B 2 64 ? 6.532 1.704 -10.710 1.00 10.60 60 GLU B O 1
ATOM 3848 N N . HIS B 2 65 ? 7.413 -0.215 -9.934 1.00 9.76 61 HIS B N 1
ATOM 3849 C CA . HIS B 2 65 ? 7.100 0.129 -8.541 1.00 8.27 61 HIS B CA 1
ATOM 3850 C C . HIS B 2 65 ? 7.692 1.463 -8.120 1.00 8.03 61 HIS B C 1
ATOM 3851 O O . HIS B 2 65 ? 6.973 2.334 -7.613 1.00 8.68 61 HIS B O 1
ATOM 3866 N N . ASP B 2 66 ? 8.977 1.648 -8.347 1.00 8.32 62 ASP B N 1
ATOM 3867 C CA . ASP B 2 66 ? 9.624 2.853 -7.888 1.00 7.78 62 ASP B CA 1
ATOM 3868 C C . ASP B 2 66 ? 9.259 4.085 -8.720 1.00 7.74 62 ASP B C 1
ATOM 3869 O O . ASP B 2 66 ? 9.141 5.191 -8.192 1.00 8.13 62 ASP B O 1
ATOM 3878 N N . PHE B 2 67 ? 9.038 3.912 -10.023 1.00 7.46 63 PHE B N 1
ATOM 3879 C CA . PHE B 2 67 ? 8.557 4.986 -10.869 1.00 8.30 63 PHE B CA 1
ATOM 3880 C C . PHE B 2 67 ? 7.181 5.478 -10.374 1.00 8.95 63 PHE B C 1
ATOM 3881 O O . PHE B 2 67 ? 6.930 6.675 -10.273 1.00 9.07 63 PHE B O 1
ATOM 3898 N N . GLN B 2 68 ? 6.275 4.544 -10.129 1.00 9.19 64 GLN B N 1
ATOM 3899 C CA . GLN B 2 68 ? 4.955 4.887 -9.647 1.00 9.57 64 GLN B CA 1
ATOM 3900 C C . GLN B 2 68 ? 5.028 5.509 -8.274 1.00 9.45 64 GLN B C 1
ATOM 3901 O O . GLN B 2 68 ? 4.267 6.442 -8.011 1.00 9.93 64 GLN B O 1
ATOM 3915 N N . MET B 2 69 ? 5.923 5.066 -7.376 1.00 8.53 65 MET B N 1
ATOM 3916 C CA . MET B 2 69 ? 6.033 5.672 -6.051 1.00 8.70 65 MET B CA 1
ATOM 3917 C C . MET B 2 69 ? 6.518 7.110 -6.105 1.00 8.48 65 MET B C 1
ATOM 3918 O O . MET B 2 69 ? 5.994 7.949 -5.371 1.00 10.08 65 MET B O 1
ATOM 3932 N N . LEU B 2 70 ? 7.483 7.407 -6.984 1.00 8.02 66 LEU B N 1
ATOM 3933 C CA . LEU B 2 70 ? 8.228 8.656 -6.890 1.00 8.45 66 LEU B CA 1
ATOM 3934 C C . LEU B 2 70 ? 7.960 9.714 -7.993 1.00 8.63 66 LEU B C 1
ATOM 3935 O O . LEU B 2 70 ? 8.074 10.915 -7.743 1.00 9.91 66 LEU B O 1
ATOM 3951 N N . PHE B 2 71 ? 7.628 9.293 -9.218 1.00 9.36 67 PHE B N 1
ATOM 3952 C CA . PHE B 2 71 ? 7.692 10.189 -10.361 1.00 10.97 67 PHE B CA 1
ATOM 3953 C C . PHE B 2 71 ? 6.468 10.224 -11.273 1.00 12.46 67 PHE B C 1
ATOM 3954 O O . PHE B 2 71 ? 6.307 11.166 -12.062 1.00 14.27 67 PHE B O 1
ATOM 3971 N N . ALA B 2 72 ? 5.632 9.222 -11.210 1.00 12.81 68 ALA B N 1
ATOM 3972 C CA . ALA B 2 72 ? 4.550 9.112 -12.209 1.00 13.89 68 ALA B CA 1
ATOM 3973 C C . ALA B 2 72 ? 3.512 10.227 -12.059 1.00 15.59 68 ALA B C 1
ATOM 3974 O O . ALA B 2 72 ? 2.877 10.567 -13.075 1.00 17.18 68 ALA B O 1
#

B-factor: mean 16.75, std 9.68, range [5.43, 55.56]

Secondary structure (DSSP, 8-state):
--HHHHHHHT-HHHHHHHHHSTTS-TT---TTS--HHHHHHHTT-HHHHHHHHHTT--TT---TT---HHHHHHHTT-HHHHHHHHHTT--TT---TTS--HHHHHHHTT-HHHHHHHHHTT--SSB--TTS--GGGGS-HHHHHHHHHHHHHTT-----B----TTT--/-EEEE----TT---TTT-----TT-EEEEETTEEEETTTSS-TTT-SPPGGG--EEETTEEE-HHHHHHHT-

CATH classification: 1.25.40.20

Foldseek 3Di:
DDLLVCLLVLVPVVNVVQVVPVVDDQCAADPFQQGSLLNNLLNLNVVSNVVSVVSPHDQLGQTNQGDTSLLRNLLNLNQVSNVVSVVVPHDQCGQTNQRDGSLLNNQLNVSLNNNLVSLVVPRAQQEATQVQDGSLNNHDDVSSVVSVVSNVVVPHDNDHDYDDDPPRPD/DDKDFDPDDPCDAAPQPRHDDDGRQIWDADPNGIHHPQRCAAPPPSHHAVVNDWDDDPPGTHHPVVCVVPPD

Solvent-accessible surface area: 12352 Å² total; per-residue (Å²): 159,77,10,32,36,33,0,74,115,29,68,38,98,21,0,104,100,60,15,68,77,127,156,49,79,32,26,110,18,34,138,31,24,2,2,0,2,0,17,0,0,7,49,24,94,48,69,2,1,84,42,0,14,116,102,51,8,160,22,67,30,110,6,129,2,57,4,3,0,2,1,12,0,0,7,44,26,47,120,82,2,0,80,55,0,28,108,76,169,11,76,24,44,12,62,4,46,10,1,0,2,0,1,0,5,0,2,7,55,41,42,54,103,3,0,60,21,0,0,65,78,33,2,72,0,3,29,5,0,58,101,29,38,24,0,0,60,37,12,105,42,102,12,83,98,55,0,55,56,122,0,108,163,113,69,28,108,65,107,121,89,84,25,169,55,122,178,123,183,114,83,121,84,77,145,20,139,49,73,119,95,22,72,0,78,40,19,126,15,49,29,51,107,58,48,80,3,13,43,2,136,61,64,46,4,14,65,113,6,15,11,0,5,15,10,7,66,132,13,88,163,33,101,50,78,91,52,118,64,37,32,5,10,103,92,1,38,96,36,6,29,78